Protein AF-Q0UG55-F1 (afdb_monomer_lite)

Secondary structure (DSSP, 8-state):
-HHHHHHHHHHHHHHHHHHHHHHHHHHHS--SS--HHHHHHHHHHHHHHHHHHHHHHHHHHH-THHHHHHHHHHHHHHHHHHHH---PPPP-PPPSSSHHHHHHHHHHHHHHHHHHHHHHHHHHHS--TTHHHHHHHHHHHHHHHHHHHHTS-HHHHHIIIIIHHHHHHHHHHHHHHHHHHHTTGGGSHHHHS--TTSS-----TTTTT----HHHHHHHHHHHHHHHHHHHHHHHHHHHHHHHHGGGS-SSHHHHHHHHHHHHHHHHHTHHHHHHHHHHHHHHHHHHHHHHHTTTTTS------------

Foldseek 3Di:
DVLVVVLVLLVLVLVLQLLVLVLLLLVLQDLFACFCLNVLSVVLNVLSVVLSVVLVVLCVVQPCVVVVVVVVVVVVVVVVVVVVDPDDDDDDDDPDPPVVLVVVVVVLVVVLVVVLVVVCVVLVVDDDPCSVVVNVVVNVVSVVVSVVLSPDDPSVNCCVPPSVVSVVVSVVSVVVSVVCVVVVVCVDPCRSQDHPPPPTTDDDPVPNPPPPDPVSVVSNVVSVVSSCVSSVVSVVVSVLSCLLCVLVPDPDPVSSVVSNVVSVVVCVVCVVVCVVVVVVVVVVVVVVVVVVVVPPVPDPDPPPDDPDDDD

Structure (mmCIF, N/CA/C/O backbone):
data_AF-Q0UG55-F1
#
_entry.id   AF-Q0UG55-F1
#
loop_
_atom_site.group_PDB
_atom_site.id
_atom_site.type_symbol
_atom_site.label_atom_id
_atom_site.label_alt_id
_atom_site.label_comp_id
_atom_site.label_asym_id
_atom_site.label_entity_id
_atom_site.label_seq_id
_atom_site.pdbx_PDB_ins_code
_atom_site.Cartn_x
_atom_site.Cartn_y
_atom_site.Cartn_z
_atom_site.occupancy
_atom_site.B_iso_or_equiv
_atom_site.auth_seq_id
_atom_site.auth_comp_id
_atom_site.auth_asym_id
_atom_site.auth_atom_id
_atom_site.pdbx_PDB_model_num
ATOM 1 N N . MET A 1 1 ? -19.820 -2.243 9.838 1.00 38.62 1 MET A N 1
ATOM 2 C CA . MET A 1 1 ? -18.342 -2.354 9.947 1.00 38.62 1 MET A CA 1
ATOM 3 C C . MET A 1 1 ? -17.713 -3.434 9.056 1.00 38.62 1 MET A C 1
ATOM 5 O O . MET A 1 1 ? -16.635 -3.172 8.541 1.00 38.62 1 MET A O 1
ATOM 9 N N . ALA A 1 2 ? -18.347 -4.587 8.786 1.00 39.91 2 ALA A N 1
ATOM 10 C CA . ALA A 1 2 ? -17.776 -5.613 7.891 1.00 39.91 2 ALA A CA 1
ATOM 11 C C . ALA A 1 2 ? -17.526 -5.133 6.437 1.00 39.91 2 ALA A C 1
ATOM 13 O O . ALA A 1 2 ? -16.539 -5.528 5.824 1.00 39.91 2 ALA A O 1
ATOM 14 N N . ALA A 1 3 ? -18.346 -4.209 5.917 1.00 43.91 3 ALA A N 1
ATOM 15 C CA . ALA A 1 3 ? -18.214 -3.672 4.555 1.00 43.91 3 ALA A CA 1
ATOM 16 C C . ALA A 1 3 ? -16.941 -2.829 4.309 1.00 43.91 3 ALA A C 1
ATOM 18 O O . ALA A 1 3 ? -16.461 -2.772 3.182 1.00 43.91 3 ALA A O 1
ATOM 19 N N . ASN A 1 4 ? -16.343 -2.228 5.346 1.00 45.88 4 ASN A N 1
ATOM 20 C CA . ASN A 1 4 ? -15.072 -1.502 5.194 1.00 45.88 4 ASN A CA 1
ATOM 21 C C . ASN A 1 4 ? -13.859 -2.440 5.182 1.00 45.88 4 ASN A C 1
ATOM 23 O O . ASN A 1 4 ? -12.784 -2.042 4.750 1.00 45.88 4 ASN A O 1
ATOM 27 N N . SER A 1 5 ? -14.028 -3.692 5.614 1.00 46.66 5 SER A N 1
ATOM 28 C CA . SER A 1 5 ? -12.927 -4.646 5.716 1.00 46.66 5 SER A CA 1
ATOM 29 C C . SER A 1 5 ? -12.482 -5.196 4.354 1.00 46.66 5 SER A C 1
ATOM 31 O O . SER A 1 5 ? -11.320 -5.540 4.201 1.00 46.66 5 SER A O 1
ATOM 33 N N . GLY A 1 6 ? -13.371 -5.265 3.358 1.00 48.56 6 GLY A N 1
ATOM 34 C CA . GLY A 1 6 ? -13.011 -5.724 2.009 1.00 48.56 6 GLY A CA 1
ATOM 35 C C . GLY A 1 6 ? -12.284 -4.673 1.161 1.00 48.56 6 GLY A C 1
ATOM 36 O O . GLY A 1 6 ? -11.504 -5.029 0.283 1.00 48.56 6 GLY A O 1
ATOM 37 N N . LYS A 1 7 ? -12.500 -3.379 1.437 1.00 52.22 7 LYS A N 1
ATOM 38 C CA . LYS A 1 7 ? -11.943 -2.273 0.637 1.00 52.22 7 LYS A CA 1
ATOM 39 C C . LYS A 1 7 ? -10.422 -2.156 0.754 1.00 52.22 7 LYS A C 1
ATOM 41 O O . LYS A 1 7 ? -9.758 -1.935 -0.253 1.00 52.22 7 LYS A O 1
ATOM 46 N N . SER A 1 8 ? -9.870 -2.334 1.957 1.00 48.28 8 SER A N 1
ATOM 47 C CA . SER A 1 8 ? -8.426 -2.172 2.191 1.00 48.28 8 SER A CA 1
ATOM 48 C C . SER A 1 8 ? -7.584 -3.239 1.483 1.00 48.28 8 SER A C 1
ATOM 50 O O . SER A 1 8 ? -6.602 -2.890 0.837 1.00 48.28 8 SER A O 1
ATOM 52 N N . CYS A 1 9 ? -8.003 -4.513 1.488 1.00 51.62 9 CYS A N 1
ATOM 53 C CA . CYS A 1 9 ? -7.251 -5.572 0.799 1.00 51.62 9 CYS A CA 1
ATOM 54 C C . CYS A 1 9 ? -7.205 -5.379 -0.724 1.00 51.62 9 CYS A C 1
ATOM 56 O O . CYS A 1 9 ? -6.171 -5.606 -1.348 1.00 51.62 9 CYS A O 1
ATOM 58 N N . VAL A 1 10 ? -8.309 -4.928 -1.326 1.00 54.03 10 VAL A N 1
ATOM 59 C CA . VAL A 1 10 ? -8.367 -4.650 -2.768 1.00 54.03 10 VAL A CA 1
ATOM 60 C C . VAL A 1 10 ? -7.416 -3.513 -3.131 1.00 54.03 10 VAL A C 1
ATOM 62 O O . VAL A 1 10 ? -6.654 -3.624 -4.091 1.00 54.03 10 VAL A O 1
ATOM 65 N N . GLN A 1 11 ? -7.425 -2.433 -2.350 1.00 54.22 11 GLN A N 1
ATOM 66 C CA . GLN A 1 11 ? -6.602 -1.265 -2.642 1.00 54.22 11 GLN A CA 1
ATOM 67 C C . GLN A 1 11 ? -5.103 -1.590 -2.553 1.00 54.22 11 GLN A C 1
ATOM 69 O O . GLN A 1 11 ? -4.352 -1.207 -3.449 1.00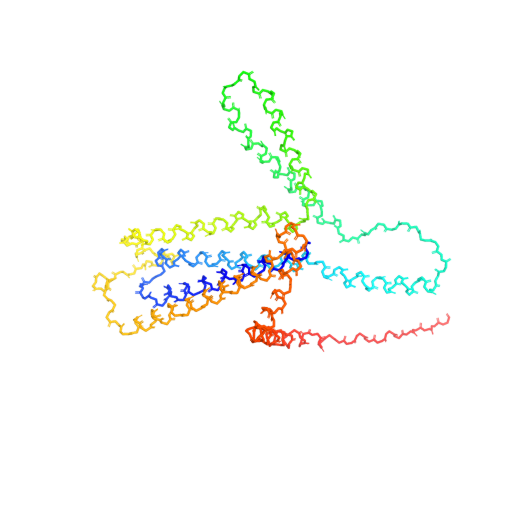 54.22 11 GLN A O 1
ATOM 74 N N . SER A 1 12 ? -4.696 -2.399 -1.569 1.00 53.97 12 SER A N 1
ATOM 75 C CA . SER A 1 12 ? -3.308 -2.861 -1.400 1.00 53.97 12 SER A CA 1
ATOM 76 C C . SER A 1 12 ? -2.845 -3.815 -2.521 1.00 53.97 12 SER A C 1
ATOM 78 O O . SER A 1 12 ? -1.712 -3.750 -2.988 1.00 53.97 12 SER A O 1
ATOM 80 N N . SER A 1 13 ? -3.737 -4.652 -3.065 1.00 55.62 13 SER A N 1
ATOM 81 C CA . SER A 1 13 ? -3.398 -5.539 -4.197 1.00 55.62 13 SER A CA 1
ATOM 82 C C . SER A 1 13 ? -3.182 -4.802 -5.534 1.00 55.62 13 SER A C 1
ATOM 84 O O . SER A 1 13 ? -2.409 -5.249 -6.389 1.00 55.62 13 SER A O 1
ATOM 86 N N . SER A 1 14 ? -3.820 -3.639 -5.710 1.00 56.94 14 SER A N 1
ATOM 87 C CA . SER A 1 14 ? -3.703 -2.837 -6.935 1.00 56.94 14 SER A CA 1
ATOM 88 C C . SER A 1 14 ? -2.342 -2.138 -7.071 1.00 56.94 14 SER A C 1
ATOM 90 O O . SER A 1 14 ? -1.832 -2.005 -8.184 1.00 56.94 14 SER A O 1
ATOM 92 N N . SER A 1 15 ? -1.712 -1.753 -5.955 1.00 57.84 15 SER A N 1
ATOM 93 C CA . SER A 1 15 ? -0.426 -1.040 -5.939 1.00 57.84 15 SER A CA 1
ATOM 94 C C . SER A 1 15 ? 0.772 -1.956 -6.214 1.00 57.84 15 SER A C 1
ATOM 96 O O . SER A 1 15 ? 1.740 -1.541 -6.852 1.00 57.84 15 SER A O 1
ATOM 98 N N . ALA A 1 16 ? 0.708 -3.224 -5.801 1.00 61.78 16 ALA A N 1
ATOM 99 C CA . ALA A 1 16 ? 1.755 -4.207 -6.096 1.00 61.78 16 ALA A CA 1
ATOM 100 C C . ALA A 1 16 ? 1.804 -4.590 -7.586 1.00 61.78 16 ALA A C 1
ATOM 102 O O . ALA A 1 16 ? 2.875 -4.801 -8.153 1.00 61.78 16 ALA A O 1
ATOM 103 N N . SER A 1 17 ? 0.644 -4.626 -8.247 1.00 62.50 17 SER A N 1
ATOM 104 C CA . SER A 1 17 ? 0.551 -5.003 -9.662 1.00 62.50 17 SER A CA 1
ATOM 105 C C . SER A 1 17 ? 1.089 -3.905 -10.593 1.00 62.50 17 SER A C 1
ATOM 107 O O . SER A 1 17 ? 1.788 -4.194 -11.563 1.00 62.50 17 SER A O 1
ATOM 109 N N . THR A 1 18 ? 0.821 -2.632 -10.283 1.00 64.00 18 THR A N 1
ATOM 110 C CA . THR A 1 18 ? 1.337 -1.485 -11.053 1.00 64.00 18 THR A CA 1
ATOM 111 C C . THR A 1 18 ? 2.843 -1.298 -10.886 1.00 64.00 18 THR A C 1
ATOM 113 O O . THR A 1 18 ? 3.540 -0.984 -11.851 1.00 64.00 18 THR A O 1
ATOM 116 N N . SER A 1 19 ? 3.366 -1.545 -9.686 1.00 66.81 19 SER A N 1
ATOM 117 C CA . SER A 1 19 ? 4.797 -1.425 -9.398 1.00 66.81 19 SER A CA 1
ATOM 118 C C . SER A 1 19 ? 5.630 -2.549 -10.030 1.00 66.81 19 SER A C 1
ATOM 120 O O . SER A 1 19 ? 6.723 -2.276 -10.526 1.00 66.81 19 SER A O 1
ATOM 122 N N . ALA A 1 20 ? 5.093 -3.770 -10.141 1.00 68.25 20 ALA A N 1
ATOM 123 C CA . ALA A 1 20 ? 5.727 -4.852 -10.900 1.00 68.25 20 ALA A CA 1
ATOM 124 C C . ALA A 1 20 ? 5.829 -4.538 -12.408 1.00 68.25 20 ALA A C 1
ATOM 126 O O . ALA A 1 20 ? 6.876 -4.761 -13.014 1.00 68.25 20 ALA A O 1
ATOM 127 N N . GLY A 1 21 ? 4.778 -3.971 -13.015 1.00 66.88 21 GLY A N 1
ATOM 128 C CA . GLY A 1 21 ? 4.802 -3.549 -14.423 1.00 66.88 21 GLY A CA 1
ATOM 129 C C . GLY A 1 21 ? 5.839 -2.454 -14.694 1.00 66.88 21 GLY A C 1
ATOM 130 O O . GLY A 1 21 ? 6.636 -2.563 -15.628 1.00 66.88 21 GLY A O 1
ATOM 131 N N . ALA A 1 22 ? 5.900 -1.447 -13.816 1.00 65.75 22 ALA A N 1
ATOM 132 C CA . ALA A 1 22 ? 6.913 -0.394 -13.871 1.00 65.75 22 ALA A CA 1
ATOM 133 C C . ALA A 1 22 ? 8.342 -0.945 -13.710 1.00 65.75 22 ALA A C 1
ATOM 135 O O . ALA A 1 22 ? 9.252 -0.501 -14.410 1.00 65.75 22 ALA A O 1
ATOM 136 N N . PHE A 1 23 ? 8.536 -1.942 -12.841 1.00 68.50 23 PHE A N 1
ATOM 137 C CA . PHE A 1 23 ? 9.822 -2.614 -12.669 1.00 68.50 23 PHE A CA 1
ATOM 138 C C . PHE A 1 23 ? 10.249 -3.374 -13.931 1.00 68.50 23 PHE A C 1
ATOM 140 O O . PHE A 1 23 ? 11.371 -3.199 -14.395 1.00 68.50 23 PHE A O 1
ATOM 147 N N . VAL A 1 24 ? 9.353 -4.166 -14.530 1.00 68.25 24 VAL A N 1
ATOM 148 C CA . VAL A 1 24 ? 9.636 -4.932 -15.758 1.00 68.25 24 VAL A CA 1
ATOM 149 C C . VAL A 1 24 ? 9.966 -4.007 -16.930 1.00 68.25 24 VAL A C 1
ATOM 151 O O . VAL A 1 24 ? 10.906 -4.283 -17.675 1.00 68.25 24 VAL A O 1
ATOM 154 N N . LEU A 1 25 ? 9.243 -2.892 -17.074 1.00 66.81 25 LEU A N 1
ATOM 155 C CA . LEU A 1 25 ? 9.575 -1.840 -18.040 1.00 66.81 25 LEU A CA 1
ATOM 156 C C . LEU A 1 25 ? 10.970 -1.273 -17.776 1.00 66.81 25 LEU A C 1
ATOM 158 O O . LEU A 1 25 ? 11.791 -1.226 -18.684 1.00 66.81 25 LEU A O 1
ATOM 162 N N . SER A 1 26 ? 11.243 -0.893 -16.527 1.00 65.25 26 SER A N 1
ATOM 163 C CA . SER A 1 26 ? 12.512 -0.287 -16.126 1.00 65.25 26 SER A CA 1
ATOM 164 C C . SER A 1 26 ? 13.708 -1.232 -16.262 1.00 65.25 26 SER A C 1
ATOM 166 O O . SER A 1 26 ? 14.815 -0.750 -16.479 1.00 65.25 26 SER A O 1
ATOM 168 N N . TYR A 1 27 ? 13.504 -2.541 -16.104 1.00 68.19 27 TYR A N 1
ATOM 169 C CA . TYR A 1 27 ? 14.548 -3.558 -16.228 1.00 68.19 27 TYR A CA 1
ATOM 170 C C . TYR A 1 27 ? 14.872 -3.869 -17.694 1.00 68.19 27 TYR A C 1
ATOM 172 O O . TYR A 1 27 ? 16.030 -4.085 -18.035 1.00 68.19 27 TYR A O 1
ATOM 180 N N . ASN A 1 28 ? 13.858 -3.873 -18.569 1.00 64.81 28 ASN A N 1
ATOM 181 C CA . ASN A 1 28 ? 14.024 -4.229 -19.981 1.00 64.81 28 ASN A CA 1
ATOM 182 C C . ASN A 1 28 ? 14.290 -3.031 -20.905 1.00 64.81 28 ASN A C 1
ATOM 184 O O . ASN A 1 28 ? 14.683 -3.240 -22.050 1.00 64.81 28 ASN A O 1
ATOM 188 N N . THR A 1 29 ? 14.103 -1.783 -20.457 1.00 60.03 29 THR A N 1
ATOM 189 C CA . THR A 1 29 ? 14.636 -0.618 -21.179 1.00 60.03 29 THR A CA 1
ATOM 190 C C . THR A 1 29 ? 16.139 -0.519 -20.915 1.00 60.03 29 THR A C 1
ATOM 192 O O . THR A 1 29 ? 16.521 -0.247 -19.775 1.00 60.03 29 THR A O 1
ATOM 195 N N . PRO A 1 30 ? 16.998 -0.745 -21.924 1.00 47.97 30 PRO A N 1
ATOM 196 C CA . PRO A 1 30 ? 18.434 -0.855 -21.736 1.00 47.97 30 PRO A CA 1
ATOM 197 C C . PRO A 1 30 ? 19.033 0.526 -21.473 1.00 47.97 30 PRO A C 1
ATOM 199 O O . PRO A 1 30 ? 19.458 1.230 -22.381 1.00 47.97 30 PRO A O 1
ATOM 202 N N . THR A 1 31 ? 19.097 0.915 -20.208 1.00 49.03 31 THR A N 1
ATOM 203 C CA . THR A 1 31 ? 20.188 1.761 -19.734 1.00 49.03 31 THR A CA 1
ATOM 204 C C . THR A 1 31 ? 21.122 0.828 -18.993 1.00 49.03 31 THR A C 1
ATOM 206 O O . THR A 1 31 ? 20.748 0.275 -17.964 1.00 49.03 31 THR A O 1
ATOM 209 N N . VAL A 1 32 ? 22.290 0.578 -19.573 1.00 45.38 32 VAL A N 1
ATOM 210 C CA . VAL A 1 32 ? 23.389 -0.197 -18.988 1.00 45.38 32 VAL A CA 1
ATOM 211 C C . VAL A 1 32 ? 23.593 0.192 -17.514 1.00 45.38 32 VAL A C 1
ATOM 213 O O . VAL A 1 32 ? 24.107 1.262 -17.213 1.00 45.38 32 VAL A O 1
ATOM 216 N N . GLY A 1 33 ? 23.153 -0.674 -16.593 1.00 53.22 33 GLY A N 1
ATOM 217 C CA . GLY A 1 33 ? 23.342 -0.530 -15.145 1.00 53.22 33 GLY A CA 1
ATOM 218 C C . GLY A 1 33 ? 22.082 -0.209 -14.324 1.00 53.22 33 GLY A C 1
ATOM 219 O O . GLY A 1 33 ? 21.127 0.415 -14.784 1.00 53.22 33 GLY A O 1
ATOM 220 N N . LEU A 1 34 ? 22.107 -0.616 -13.047 1.00 60.41 34 LEU A N 1
ATOM 221 C CA . LEU A 1 34 ? 21.178 -0.173 -11.997 1.00 60.41 34 LEU A CA 1
ATOM 222 C C . LEU A 1 34 ? 21.428 1.317 -11.663 1.00 60.41 34 LEU A C 1
ATOM 224 O O . LEU A 1 34 ? 21.917 1.645 -10.583 1.00 60.41 34 LEU A O 1
ATOM 228 N N . GLY A 1 35 ? 21.161 2.219 -12.613 1.00 76.00 35 GLY A N 1
ATOM 229 C CA . GLY A 1 35 ? 21.252 3.670 -12.399 1.00 76.00 35 GLY A CA 1
ATOM 230 C C . GLY A 1 35 ? 20.193 4.166 -11.407 1.00 76.00 35 GLY A C 1
ATOM 231 O O . GLY A 1 35 ? 19.246 3.440 -11.092 1.00 76.00 35 GLY A O 1
ATOM 232 N N . CYS A 1 36 ? 20.282 5.414 -10.926 1.00 84.44 36 CYS A N 1
ATOM 233 C CA . CYS A 1 36 ? 19.388 5.864 -9.837 1.00 84.44 36 CYS A CA 1
ATOM 234 C C . CYS A 1 36 ? 17.896 5.806 -10.180 1.00 84.44 36 CYS A C 1
ATOM 236 O O . CYS A 1 36 ? 17.077 5.672 -9.275 1.00 84.44 36 CYS A O 1
ATOM 238 N N . ARG A 1 37 ? 17.532 5.869 -11.467 1.00 84.56 37 ARG A N 1
ATOM 239 C CA . ARG A 1 37 ? 16.144 5.684 -11.903 1.00 84.56 37 ARG A CA 1
ATOM 240 C C . ARG A 1 37 ? 15.654 4.269 -11.588 1.00 84.56 37 ARG A C 1
ATOM 242 O O . ARG A 1 37 ? 14.689 4.101 -10.850 1.00 84.56 37 ARG A O 1
ATOM 249 N N . THR A 1 38 ? 16.340 3.257 -12.115 1.00 81.69 38 THR A N 1
ATOM 250 C CA . THR A 1 38 ? 15.963 1.846 -11.930 1.00 81.69 38 THR A CA 1
ATOM 251 C C . THR A 1 38 ? 16.107 1.410 -10.466 1.00 81.69 38 THR A C 1
ATOM 253 O O . THR A 1 38 ? 15.207 0.764 -9.930 1.00 81.69 38 THR A O 1
ATOM 256 N N . GLY A 1 39 ? 17.171 1.848 -9.780 1.00 86.44 39 GLY A N 1
ATOM 257 C CA . GLY A 1 39 ? 17.375 1.614 -8.349 1.00 86.44 39 GLY A CA 1
ATOM 258 C C . GLY A 1 39 ? 16.277 2.247 -7.491 1.00 86.44 39 GLY A C 1
ATOM 259 O O . GLY A 1 39 ? 15.735 1.598 -6.599 1.00 86.44 39 GLY A O 1
ATOM 260 N N . GLY A 1 40 ? 15.866 3.476 -7.813 1.00 88.69 40 GLY A N 1
ATOM 261 C CA . GLY A 1 40 ? 14.769 4.162 -7.133 1.00 88.69 40 GLY A CA 1
ATOM 262 C C . GLY A 1 40 ? 13.438 3.411 -7.236 1.00 88.69 40 GLY A C 1
ATOM 263 O O . GLY A 1 40 ? 12.747 3.252 -6.225 1.00 88.69 40 GLY A O 1
ATOM 264 N N . TYR A 1 41 ? 13.106 2.898 -8.427 1.00 86.31 41 TYR A N 1
ATOM 265 C CA . TYR A 1 41 ? 11.918 2.062 -8.636 1.00 86.31 41 TYR A CA 1
ATOM 266 C C . TYR A 1 41 ? 12.016 0.703 -7.938 1.00 86.31 41 TYR A C 1
ATOM 268 O O . TYR A 1 41 ? 11.014 0.224 -7.410 1.00 86.31 41 TYR A O 1
ATOM 276 N N . LEU A 1 42 ? 13.205 0.094 -7.888 1.00 86.38 42 LEU A N 1
ATOM 277 C CA . LEU A 1 42 ? 13.423 -1.160 -7.165 1.00 86.38 42 LEU A CA 1
ATOM 278 C C . LEU A 1 42 ? 13.183 -0.980 -5.661 1.00 86.38 42 LEU A C 1
ATOM 280 O O . LEU A 1 42 ? 12.474 -1.783 -5.063 1.00 86.38 42 LEU A O 1
ATOM 284 N N . ILE A 1 43 ? 13.703 0.091 -5.054 1.00 89.69 43 ILE A N 1
ATOM 285 C CA . ILE A 1 43 ? 13.462 0.397 -3.633 1.00 89.69 43 ILE A CA 1
ATOM 286 C C . ILE A 1 43 ? 11.974 0.604 -3.376 1.00 89.69 43 ILE A C 1
ATOM 288 O O . ILE A 1 43 ? 11.427 0.002 -2.455 1.00 89.69 43 ILE A O 1
ATOM 292 N N . PHE A 1 44 ? 11.316 1.416 -4.209 1.00 88.81 44 PHE A N 1
ATOM 293 C CA . PHE A 1 44 ? 9.873 1.636 -4.129 1.00 88.81 44 PHE A CA 1
ATOM 294 C C . PHE A 1 44 ? 9.099 0.311 -4.162 1.00 88.81 44 PHE A C 1
ATOM 296 O O . PHE A 1 44 ? 8.232 0.072 -3.323 1.00 88.81 44 PHE A O 1
ATOM 303 N N . PHE A 1 45 ? 9.443 -0.572 -5.103 1.00 85.00 45 PHE A N 1
ATOM 304 C CA . PHE A 1 45 ? 8.806 -1.876 -5.250 1.00 85.00 45 PHE A CA 1
ATOM 305 C C . PHE A 1 45 ? 9.037 -2.776 -4.031 1.00 85.00 45 PHE A C 1
ATOM 307 O O . PHE A 1 45 ? 8.084 -3.351 -3.510 1.00 85.00 45 PHE A O 1
ATOM 314 N N . VAL A 1 46 ? 10.275 -2.876 -3.539 1.00 88.25 46 VAL A N 1
ATOM 315 C CA . VAL A 1 46 ? 10.605 -3.693 -2.361 1.00 88.25 46 VAL A CA 1
ATOM 316 C C . VAL A 1 46 ? 9.866 -3.185 -1.123 1.00 88.25 46 VAL A C 1
ATOM 318 O O . VAL A 1 46 ? 9.270 -3.983 -0.402 1.00 88.25 46 VAL A O 1
ATOM 321 N N . VAL A 1 47 ? 9.846 -1.869 -0.895 1.00 88.75 47 VAL A N 1
ATOM 322 C CA . VAL A 1 47 ? 9.108 -1.263 0.223 1.00 88.75 47 VAL A CA 1
ATOM 323 C C . VAL A 1 47 ? 7.611 -1.543 0.091 1.00 88.75 47 VAL A C 1
ATOM 325 O O . VAL A 1 47 ? 6.996 -1.997 1.054 1.00 88.75 47 VAL A O 1
ATOM 328 N N . ALA A 1 48 ? 7.028 -1.350 -1.096 1.00 87.69 48 ALA A N 1
ATOM 329 C CA . ALA A 1 48 ? 5.620 -1.648 -1.352 1.00 87.69 48 ALA A CA 1
ATOM 330 C C . ALA A 1 48 ? 5.283 -3.129 -1.102 1.00 87.69 48 ALA A C 1
ATOM 332 O O . ALA A 1 48 ? 4.275 -3.434 -0.465 1.00 87.69 48 ALA A O 1
ATOM 333 N N . LEU A 1 49 ? 6.139 -4.048 -1.554 1.00 85.19 49 LEU A N 1
ATOM 334 C CA . LEU A 1 49 ? 5.960 -5.486 -1.368 1.00 85.19 49 LEU A CA 1
ATOM 335 C C . LEU A 1 49 ? 6.033 -5.877 0.112 1.00 85.19 49 LEU A C 1
ATOM 337 O O . LEU A 1 49 ? 5.183 -6.625 0.593 1.00 85.19 49 LEU A O 1
ATOM 341 N N . VAL A 1 50 ? 7.018 -5.359 0.849 1.00 88.12 50 VAL A N 1
ATOM 342 C CA . VAL A 1 50 ? 7.153 -5.610 2.291 1.00 88.12 50 VAL A CA 1
ATOM 343 C C . VAL A 1 50 ? 5.947 -5.060 3.051 1.00 88.12 50 VAL A C 1
ATOM 345 O O . VAL A 1 50 ? 5.428 -5.751 3.925 1.00 88.12 50 VAL A O 1
ATOM 348 N N . LEU A 1 51 ? 5.463 -3.863 2.701 1.00 88.81 51 LEU A N 1
ATOM 349 C CA . LEU A 1 51 ? 4.251 -3.290 3.292 1.00 88.81 51 LEU A CA 1
ATOM 350 C C . LEU A 1 51 ? 3.024 -4.162 3.026 1.00 88.81 51 LEU A C 1
ATOM 352 O O . LEU A 1 51 ? 2.292 -4.457 3.967 1.00 88.81 51 LEU A O 1
ATOM 356 N N . LEU A 1 52 ? 2.843 -4.637 1.790 1.00 85.81 52 LEU A N 1
ATOM 357 C CA . LEU A 1 52 ? 1.747 -5.537 1.432 1.00 85.81 52 LEU A CA 1
ATOM 358 C C . LEU A 1 52 ? 1.811 -6.849 2.228 1.00 85.81 52 LEU A C 1
ATOM 360 O O . LEU A 1 52 ? 0.808 -7.285 2.792 1.00 85.81 52 LEU A O 1
ATOM 364 N N . LEU A 1 53 ? 2.982 -7.487 2.297 1.00 85.94 53 LEU A N 1
ATOM 365 C CA . LEU A 1 53 ? 3.158 -8.738 3.039 1.00 85.94 53 LEU A CA 1
ATOM 366 C C . LEU A 1 53 ? 2.931 -8.542 4.541 1.00 85.94 53 LEU A C 1
ATOM 368 O O . LEU A 1 53 ? 2.262 -9.361 5.173 1.00 85.94 53 LEU A O 1
ATOM 372 N N . ALA A 1 54 ? 3.449 -7.452 5.107 1.00 87.88 54 ALA A N 1
ATOM 373 C CA . ALA A 1 54 ? 3.229 -7.096 6.502 1.00 87.88 54 ALA A CA 1
ATOM 374 C C . ALA A 1 54 ? 1.747 -6.818 6.778 1.00 87.88 54 ALA A C 1
ATOM 376 O O . ALA A 1 54 ? 1.224 -7.267 7.798 1.00 87.88 54 ALA A O 1
ATOM 377 N N . GLU A 1 55 ? 1.051 -6.135 5.866 1.00 89.12 55 GLU A N 1
ATOM 378 C CA . GLU A 1 55 ? -0.387 -5.918 5.962 1.00 89.12 55 GLU A CA 1
ATOM 379 C C . GLU A 1 55 ? -1.116 -7.267 5.965 1.00 89.12 55 GLU A C 1
ATOM 381 O O . GLU A 1 55 ? -1.807 -7.575 6.936 1.00 89.12 55 GLU A O 1
ATOM 386 N N . ILE A 1 56 ? -0.897 -8.125 4.964 1.00 84.25 56 ILE A N 1
ATOM 387 C CA . ILE A 1 56 ? -1.510 -9.461 4.894 1.00 84.25 56 ILE A CA 1
ATOM 388 C C . ILE A 1 56 ? -1.231 -10.263 6.173 1.00 84.25 56 ILE A C 1
ATOM 390 O O . ILE A 1 56 ? -2.151 -10.869 6.719 1.00 84.25 56 ILE A O 1
ATOM 394 N N . ALA A 1 57 ? -0.004 -10.234 6.699 1.00 84.38 57 ALA A N 1
ATOM 395 C CA . ALA A 1 57 ? 0.364 -10.932 7.928 1.00 84.38 57 ALA A CA 1
ATOM 396 C C . ALA 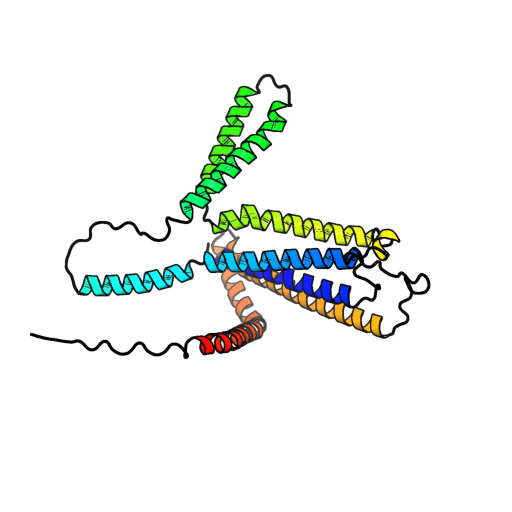A 1 57 ? -0.378 -10.390 9.162 1.00 84.38 57 ALA A C 1
ATOM 398 O O . ALA A 1 57 ? -0.899 -11.167 9.967 1.00 84.38 57 ALA A O 1
ATOM 399 N N . VAL A 1 58 ? -0.484 -9.064 9.306 1.00 86.94 58 VAL A N 1
ATOM 400 C CA . VAL A 1 58 ? -1.246 -8.423 10.391 1.00 86.94 58 VAL A CA 1
ATOM 401 C C . VAL A 1 58 ? -2.724 -8.763 10.271 1.00 86.94 58 VAL A C 1
ATOM 403 O O . VAL A 1 58 ? -3.372 -9.085 11.268 1.00 86.94 58 VAL A O 1
ATOM 406 N N . TRP A 1 59 ? -3.269 -8.732 9.062 1.00 84.62 59 TRP A N 1
ATOM 407 C CA . TRP A 1 59 ? -4.651 -9.097 8.789 1.00 84.62 59 TRP A CA 1
ATOM 408 C C . TRP A 1 59 ? -4.932 -10.559 9.097 1.00 84.62 59 TRP A C 1
ATOM 410 O O . TRP A 1 59 ? -5.915 -10.856 9.771 1.00 84.62 59 TRP A O 1
ATOM 420 N N . TRP A 1 60 ? -4.043 -11.453 8.682 1.00 82.06 60 TRP A N 1
ATOM 421 C CA . TRP A 1 60 ? -4.110 -12.873 8.989 1.00 82.06 60 TRP A CA 1
ATOM 422 C C . TRP A 1 60 ? -4.082 -13.108 10.503 1.00 82.06 60 TRP A C 1
ATOM 424 O O . TRP A 1 60 ? -4.983 -13.745 11.052 1.00 82.06 60 TRP A O 1
ATOM 434 N N . GLY A 1 61 ? -3.107 -12.515 11.199 1.00 81.31 61 GLY A N 1
ATOM 435 C CA . GLY A 1 61 ? -2.920 -12.667 12.643 1.00 81.31 61 GLY A CA 1
ATOM 436 C C . GLY A 1 61 ? -4.017 -12.024 13.496 1.00 81.31 61 GLY A C 1
ATOM 437 O O . GLY A 1 61 ? -4.342 -12.530 14.569 1.00 81.31 61 GLY A O 1
ATOM 438 N N . THR A 1 62 ? -4.622 -10.929 13.028 1.00 81.25 62 THR A N 1
ATOM 439 C CA . THR A 1 62 ? -5.705 -10.228 13.741 1.00 81.25 62 THR A CA 1
ATOM 440 C C . THR A 1 62 ? -7.105 -10.637 13.286 1.00 81.25 62 THR A C 1
ATOM 442 O O . THR A 1 62 ? -8.087 -10.175 13.877 1.00 81.25 62 THR A O 1
ATOM 445 N N . SER A 1 63 ? -7.225 -11.493 12.264 1.00 80.25 63 SER A N 1
ATOM 446 C CA . SER A 1 63 ? -8.518 -11.896 11.717 1.00 80.25 63 SER A CA 1
ATOM 447 C C . SER A 1 63 ? -9.390 -12.557 12.799 1.00 80.25 63 SER A C 1
ATOM 449 O O . SER A 1 63 ? -8.976 -13.506 13.470 1.00 80.25 63 SER A O 1
ATOM 451 N N . PRO A 1 64 ? -10.628 -12.073 13.005 1.00 65.12 64 PRO A N 1
ATOM 452 C CA . PRO A 1 64 ? -11.525 -12.647 14.000 1.00 65.12 64 PRO A CA 1
ATOM 453 C C . PRO A 1 64 ? -12.054 -14.029 13.592 1.00 65.12 64 PRO A C 1
ATOM 455 O O . PRO A 1 64 ? -12.612 -14.713 14.444 1.00 65.12 64 PRO A O 1
ATOM 458 N N . LEU A 1 65 ? -11.862 -14.467 12.336 1.00 56.41 65 LEU A N 1
ATOM 459 C CA . LEU A 1 65 ? -12.312 -15.786 11.869 1.00 56.41 65 LEU A CA 1
ATOM 460 C C . LEU A 1 65 ? -11.705 -16.924 12.696 1.00 56.41 65 LEU A C 1
ATOM 462 O O . LEU A 1 65 ? -12.431 -17.832 13.087 1.00 56.41 65 LEU A O 1
ATOM 466 N N . ARG A 1 66 ? -10.436 -16.808 13.108 1.00 55.69 66 ARG A N 1
ATOM 467 C CA . ARG A 1 66 ? -9.803 -17.805 13.986 1.00 55.69 66 ARG A CA 1
ATOM 468 C C . ARG A 1 66 ? -10.472 -17.902 15.360 1.00 55.69 66 ARG A C 1
ATOM 470 O O . ARG A 1 66 ? -10.450 -18.948 15.999 1.00 55.69 66 ARG A O 1
ATOM 477 N N . LYS A 1 67 ? -11.085 -16.808 15.824 1.00 57.28 67 LYS A N 1
ATOM 478 C CA . LYS A 1 67 ? -11.841 -16.788 17.081 1.00 57.28 67 LYS A CA 1
ATOM 479 C C . LYS A 1 67 ? -13.244 -17.345 16.914 1.00 57.28 67 LYS A C 1
ATOM 481 O O . LYS A 1 67 ? -13.772 -17.847 17.894 1.00 57.28 67 LYS A O 1
ATOM 486 N N . HIS A 1 68 ? -13.846 -17.257 15.730 1.00 57.38 68 HIS A N 1
ATOM 487 C CA . HIS A 1 68 ? -15.197 -17.768 15.514 1.00 57.38 68 HIS A CA 1
ATOM 488 C C . HIS A 1 68 ? -15.224 -19.301 15.462 1.00 57.38 68 HIS A C 1
ATOM 490 O O . HIS A 1 68 ? -16.156 -19.891 16.001 1.00 57.38 68 HIS A O 1
ATOM 496 N N . GLU A 1 69 ? -14.188 -19.939 14.909 1.00 64.06 69 GLU A N 1
ATOM 497 C CA . GLU A 1 69 ? -14.024 -21.401 14.950 1.00 64.06 69 GLU A CA 1
ATOM 498 C C . GLU A 1 69 ? -13.729 -21.890 16.369 1.00 64.06 69 GLU A C 1
ATOM 500 O O . GLU A 1 69 ? -14.449 -22.736 16.884 1.00 64.06 69 GLU A O 1
ATOM 505 N N . GLN A 1 70 ? -12.778 -21.264 17.073 1.00 68.00 70 GLN A N 1
ATOM 506 C CA . GLN A 1 70 ? -12.505 -21.599 18.477 1.00 68.00 70 GLN A CA 1
ATOM 507 C C . GLN A 1 70 ? -13.695 -21.312 19.398 1.00 68.00 70 GLN A C 1
ATOM 509 O O . GLN A 1 70 ? -13.893 -22.001 20.399 1.00 68.00 70 GLN A O 1
ATOM 514 N N . PHE A 1 71 ? -14.478 -20.273 19.100 1.00 74.38 71 PHE A N 1
ATOM 515 C CA . PHE A 1 71 ? -15.709 -19.990 19.822 1.00 74.38 71 PHE A CA 1
ATOM 516 C C . PHE A 1 71 ? -16.752 -21.054 19.524 1.00 74.38 71 PHE A C 1
ATOM 518 O O . PHE A 1 71 ? -17.349 -21.526 20.478 1.00 74.38 71 PHE A O 1
ATOM 525 N N . HIS A 1 72 ? -16.927 -21.477 18.267 1.00 72.12 72 HIS A N 1
ATOM 526 C CA . HIS A 1 72 ? -17.849 -22.555 17.915 1.00 72.12 72 HIS A CA 1
ATOM 527 C C . HIS A 1 72 ? -17.454 -23.889 18.541 1.00 72.12 72 HIS A C 1
ATOM 529 O O . HIS A 1 72 ? -18.304 -24.492 19.183 1.00 72.12 72 HIS A O 1
ATOM 535 N N . GLU A 1 73 ? -16.187 -24.296 18.468 1.00 81.56 73 GLU A N 1
ATOM 536 C CA . GLU A 1 73 ? -15.700 -25.513 19.128 1.00 81.56 73 GLU A CA 1
ATOM 537 C C . GLU A 1 73 ? -15.904 -25.453 20.644 1.00 81.56 73 GLU A C 1
ATOM 539 O O . GLU A 1 73 ? -16.354 -26.417 21.263 1.00 81.56 73 GLU A O 1
ATOM 544 N N . ARG A 1 74 ? -15.629 -24.304 21.275 1.00 77.56 74 ARG A N 1
ATOM 545 C CA . ARG A 1 74 ? -15.874 -24.141 22.714 1.00 77.56 74 ARG A CA 1
ATOM 546 C C . ARG A 1 74 ? -17.352 -24.072 23.047 1.00 77.56 74 ARG A C 1
ATOM 548 O O . ARG A 1 74 ? -17.717 -24.566 24.105 1.00 77.56 74 ARG A O 1
ATOM 555 N N . LEU A 1 75 ? -18.192 -23.480 22.201 1.00 81.69 75 LEU A N 1
ATOM 556 C CA . LEU A 1 75 ? -19.644 -23.483 22.379 1.00 81.69 75 LEU A CA 1
ATOM 557 C C . LEU A 1 75 ? -20.172 -24.898 22.258 1.00 81.69 75 LEU A C 1
ATOM 559 O O . LEU A 1 75 ? -20.999 -25.294 23.059 1.00 81.69 75 LEU A O 1
ATOM 563 N N . GLU A 1 76 ? -19.654 -25.680 21.322 1.00 85.00 76 GLU A N 1
ATOM 564 C CA . GLU A 1 76 ? -20.007 -27.079 21.162 1.00 85.00 76 GLU A CA 1
ATOM 565 C C . GLU A 1 76 ? -19.571 -27.896 22.386 1.00 85.00 76 GLU A C 1
ATOM 567 O O . GLU A 1 76 ? -20.368 -28.651 22.940 1.00 85.00 76 GLU A O 1
ATOM 572 N N . GLN A 1 77 ? -18.361 -27.666 22.908 1.00 84.88 77 GLN A N 1
ATOM 573 C CA . GLN A 1 77 ? -17.913 -28.250 24.177 1.00 84.88 77 GLN A CA 1
ATOM 574 C C . GLN A 1 77 ? -18.750 -27.777 25.375 1.00 84.88 77 GLN A C 1
ATOM 576 O O . GLN A 1 77 ? -19.060 -28.582 26.251 1.00 84.88 77 GLN A O 1
ATOM 581 N N . TYR A 1 78 ? -19.135 -26.499 25.435 1.00 78.12 78 TYR A N 1
ATOM 582 C CA . TYR A 1 78 ? -19.993 -25.957 26.489 1.00 78.12 78 TYR A CA 1
ATOM 583 C C . TYR A 1 78 ? -21.389 -26.559 26.419 1.00 78.12 78 TYR A C 1
ATOM 585 O O . TYR A 1 78 ? -21.887 -26.992 27.448 1.00 78.12 78 TYR A O 1
ATOM 593 N N . THR A 1 79 ? -21.988 -26.655 25.235 1.00 84.88 79 THR A N 1
ATOM 594 C CA . THR A 1 79 ? -23.289 -27.290 25.008 1.00 84.88 79 THR A CA 1
ATOM 595 C C . THR A 1 79 ? -23.232 -28.774 25.370 1.00 84.88 79 THR A C 1
ATOM 597 O O . THR A 1 79 ? -24.107 -29.243 26.092 1.00 84.88 79 THR A O 1
ATOM 600 N N . ARG A 1 80 ? -22.166 -29.503 24.998 1.00 81.75 80 ARG A N 1
ATOM 601 C CA . ARG A 1 80 ? -21.944 -30.900 25.429 1.00 81.75 80 ARG A CA 1
ATOM 602 C C . ARG A 1 80 ? -21.786 -31.023 26.951 1.00 81.75 80 ARG A C 1
ATOM 604 O O . ARG A 1 80 ? -22.306 -31.964 27.547 1.00 81.75 80 ARG A O 1
ATOM 611 N N . ARG A 1 81 ? -21.111 -30.070 27.606 1.00 79.38 81 ARG A N 1
ATOM 612 C CA . ARG A 1 81 ? -20.963 -30.021 29.077 1.00 79.38 81 ARG A CA 1
ATOM 613 C C . ARG A 1 81 ? -22.255 -29.621 29.797 1.00 79.38 81 ARG A C 1
ATOM 615 O O . ARG A 1 81 ? -22.549 -30.164 30.854 1.00 79.38 81 ARG A O 1
ATOM 622 N N . LEU A 1 82 ? -23.046 -28.717 29.223 1.00 71.06 82 LEU A N 1
ATOM 623 C CA . LEU A 1 82 ? -24.362 -28.315 29.732 1.00 71.06 82 LEU A CA 1
ATOM 624 C C . LEU A 1 82 ? -25.386 -29.441 29.592 1.00 71.06 82 LEU A C 1
ATOM 626 O O . LEU A 1 82 ? -26.178 -29.647 30.504 1.00 71.06 82 LEU A O 1
ATOM 630 N N . ALA A 1 83 ? -25.317 -30.211 28.505 1.00 73.75 83 ALA A N 1
ATOM 631 C CA . ALA A 1 83 ? -26.111 -31.424 28.340 1.00 73.75 83 ALA A CA 1
ATOM 632 C C . ALA A 1 83 ? -25.746 -32.515 29.366 1.00 73.75 83 ALA A C 1
ATOM 634 O O . ALA A 1 83 ? -26.565 -33.383 29.643 1.00 73.75 83 ALA A O 1
ATOM 635 N N . SER A 1 84 ? -24.542 -32.468 29.953 1.00 72.75 84 SER A N 1
ATOM 636 C CA . SER A 1 84 ? -24.046 -33.489 30.888 1.00 72.75 84 SER A CA 1
ATOM 637 C C . SER A 1 84 ? -23.994 -33.064 32.362 1.00 72.75 84 SER A C 1
ATOM 639 O O . SER A 1 84 ? -23.840 -33.933 33.219 1.00 72.75 84 SER A O 1
ATOM 641 N N . ARG A 1 85 ? -24.145 -31.779 32.725 1.00 56.88 85 ARG A N 1
ATOM 642 C CA . ARG A 1 85 ? -24.066 -31.346 34.136 1.00 56.88 85 ARG A CA 1
ATOM 643 C C . ARG A 1 85 ? -24.939 -30.133 34.465 1.00 56.88 85 ARG A C 1
ATOM 645 O O . ARG A 1 85 ? -24.650 -29.003 34.085 1.00 56.88 85 ARG A O 1
ATOM 652 N N . HIS A 1 86 ? -25.942 -30.370 35.308 1.00 56.81 86 HIS A N 1
ATOM 653 C CA . HIS A 1 86 ? -26.824 -29.376 35.925 1.00 56.81 86 HIS A CA 1
ATOM 654 C C . HIS A 1 86 ? -26.135 -28.637 37.100 1.00 56.81 86 HIS A C 1
ATOM 656 O O . HIS A 1 86 ? -26.621 -28.647 38.233 1.00 56.81 86 HIS A O 1
ATOM 662 N N . HIS A 1 87 ? -24.956 -28.037 36.876 1.00 55.16 87 HIS A N 1
ATOM 663 C CA . HIS A 1 87 ? -24.241 -27.304 37.930 1.00 55.16 87 HIS A CA 1
ATOM 664 C C . HIS A 1 87 ? -23.742 -25.915 37.518 1.00 55.16 87 HIS A C 1
ATOM 666 O O . HIS A 1 87 ? -23.149 -25.701 36.465 1.00 55.16 87 HIS A O 1
ATOM 672 N N . ARG A 1 88 ? -24.034 -24.973 38.419 1.00 49.47 88 ARG A N 1
ATOM 673 C CA . ARG A 1 88 ? -23.959 -23.512 38.317 1.00 49.47 88 ARG A CA 1
ATOM 674 C C . ARG A 1 88 ? -22.512 -23.029 38.078 1.00 49.47 88 ARG A C 1
ATOM 676 O O . ARG A 1 88 ? -21.644 -23.343 38.894 1.00 49.47 88 ARG A O 1
ATOM 683 N N . PRO A 1 89 ? -22.223 -22.250 37.018 1.00 50.12 89 PRO A N 1
ATOM 684 C CA . PRO A 1 89 ? -20.859 -21.821 36.720 1.00 50.12 89 PRO A CA 1
ATOM 685 C C . PRO A 1 89 ? -20.442 -20.593 37.543 1.00 50.12 89 PRO A C 1
ATOM 687 O O . PRO A 1 89 ? -21.165 -19.600 37.623 1.00 50.12 89 PRO A O 1
ATOM 690 N N . LYS A 1 90 ? -19.235 -20.650 38.123 1.00 50.09 90 LYS A N 1
ATOM 691 C CA . LYS A 1 90 ? -18.488 -19.482 38.614 1.00 50.09 90 LYS A CA 1
ATOM 692 C C . LYS A 1 90 ? -17.682 -18.885 37.457 1.00 50.09 90 LYS A C 1
ATOM 694 O O . LYS A 1 90 ? -17.086 -19.616 36.671 1.00 50.09 90 LYS A O 1
ATOM 699 N N . HIS A 1 91 ? -17.690 -17.557 37.370 1.00 45.25 91 HIS A N 1
ATOM 700 C CA . HIS A 1 91 ? -17.055 -16.751 36.329 1.00 45.25 91 HIS A CA 1
ATOM 701 C C . HIS A 1 91 ? -15.575 -17.103 36.110 1.00 45.25 91 HIS A C 1
ATOM 703 O O . HIS A 1 91 ? -14.742 -16.873 36.982 1.00 45.25 91 HIS A O 1
ATOM 709 N N . THR A 1 92 ? -15.239 -17.590 34.915 1.00 43.38 92 THR A N 1
ATOM 710 C CA . THR A 1 92 ? -13.854 -17.755 34.454 1.00 43.38 92 THR A CA 1
ATOM 711 C C . THR A 1 92 ? -13.525 -16.685 33.421 1.00 43.38 92 THR A C 1
ATOM 713 O O . THR A 1 92 ? -14.042 -16.701 32.301 1.00 43.38 92 THR A O 1
ATOM 716 N N . SER A 1 93 ? -12.659 -15.751 33.803 1.00 47.16 93 SER A N 1
ATOM 717 C CA . SER A 1 93 ? -11.976 -14.834 32.896 1.00 47.16 93 SER A CA 1
ATOM 718 C C . SER A 1 93 ? -11.004 -15.617 32.003 1.00 47.16 93 SER A C 1
ATOM 720 O O . SER A 1 93 ? -10.284 -16.498 32.461 1.00 47.16 93 SER A O 1
ATOM 722 N N . LEU A 1 94 ? -11.028 -15.325 30.700 1.00 41.56 94 LEU A N 1
ATOM 723 C CA . LEU A 1 94 ? -10.285 -16.034 29.652 1.00 41.56 94 LEU A CA 1
ATOM 724 C C . LEU A 1 94 ? -8.760 -15.783 29.727 1.00 41.56 94 LEU A C 1
ATOM 726 O O . LEU A 1 94 ? -8.328 -14.658 29.451 1.00 41.56 94 LEU A O 1
ATOM 730 N N . PRO A 1 95 ? -7.927 -16.811 29.988 1.00 43.97 95 PRO A N 1
ATOM 731 C CA . PRO A 1 95 ? -6.476 -16.735 29.877 1.00 43.97 95 PRO A CA 1
ATOM 732 C C . PRO A 1 95 ? -6.069 -17.091 28.439 1.00 43.97 95 PRO A C 1
ATOM 734 O O . PRO A 1 95 ? -6.510 -18.095 27.885 1.00 43.97 95 PRO A O 1
ATOM 737 N N . GLY A 1 96 ? -5.263 -16.256 27.789 1.00 47.56 96 GLY A N 1
ATOM 738 C CA . GLY A 1 96 ? -4.728 -16.569 26.451 1.00 47.56 96 GLY A CA 1
ATOM 739 C C . GLY A 1 96 ? -4.529 -15.372 25.525 1.00 47.56 96 GLY A C 1
ATOM 740 O O . GLY A 1 96 ? -3.874 -15.495 24.500 1.00 47.56 96 GLY A O 1
ATOM 741 N N . LEU A 1 97 ? -5.039 -14.192 25.891 1.00 46.41 97 LEU A N 1
ATOM 742 C CA . LEU A 1 97 ? -4.831 -12.934 25.149 1.00 46.41 97 LEU A CA 1
ATOM 743 C C . LEU A 1 97 ? -4.156 -11.835 25.988 1.00 46.41 97 LEU A C 1
ATOM 745 O O . LEU A 1 97 ? -4.066 -10.693 25.543 1.00 46.41 97 LEU A O 1
ATOM 749 N N . ALA A 1 98 ? -3.697 -12.156 27.202 1.00 49.28 98 ALA A N 1
ATOM 750 C CA . ALA A 1 98 ? -3.135 -11.174 28.132 1.00 49.28 98 ALA A CA 1
ATOM 751 C C . ALA A 1 98 ? -1.664 -10.819 27.841 1.00 49.28 98 ALA A C 1
ATOM 753 O O . ALA A 1 98 ? -1.255 -9.691 28.099 1.00 49.28 98 ALA A O 1
ATOM 754 N N . SER A 1 99 ? -0.889 -11.735 27.250 1.00 52.78 99 SER A N 1
ATOM 755 C CA . SER A 1 99 ? 0.549 -11.534 27.017 1.00 52.78 99 SER A CA 1
ATOM 756 C C . SER A 1 99 ? 0.905 -10.408 26.017 1.00 52.78 99 SER A C 1
ATOM 758 O O . SER A 1 99 ? 1.823 -9.652 26.318 1.00 52.78 99 SER A O 1
ATOM 760 N N . PRO A 1 100 ? 0.182 -10.178 24.896 1.00 60.31 100 PRO A N 1
ATOM 761 C CA . PRO A 1 100 ? 0.535 -9.087 23.976 1.00 60.31 100 PRO A CA 1
ATOM 762 C C . PRO A 1 100 ? -0.008 -7.708 24.384 1.00 60.31 100 PRO A C 1
ATOM 764 O O . PRO A 1 100 ? 0.391 -6.695 23.813 1.00 60.31 100 PRO A O 1
ATOM 767 N N . LYS A 1 101 ? -0.942 -7.627 25.343 1.00 67.06 101 LYS A N 1
ATOM 768 C CA . LYS A 1 101 ? -1.536 -6.335 25.728 1.00 67.06 101 LYS A CA 1
ATOM 769 C C . LYS A 1 101 ? -0.595 -5.495 26.586 1.00 67.06 101 LYS A C 1
ATOM 771 O O . LYS A 1 101 ? -0.549 -4.283 26.397 1.00 67.06 101 LYS A O 1
ATOM 776 N N . SER A 1 102 ? 0.159 -6.118 27.493 1.00 75.88 102 SER A N 1
ATOM 777 C CA . SER A 1 102 ? 1.090 -5.400 28.371 1.00 75.88 102 SER A CA 1
ATOM 778 C C . SER A 1 102 ? 2.241 -4.778 27.577 1.00 75.88 102 SER A C 1
ATOM 780 O O . SER A 1 102 ? 2.512 -3.588 27.721 1.00 75.88 102 SER A O 1
ATOM 782 N N . THR A 1 103 ? 2.846 -5.532 26.660 1.00 76.25 103 THR A N 1
ATOM 783 C CA . THR A 1 103 ? 3.919 -5.054 25.773 1.00 76.25 103 THR A CA 1
ATOM 784 C C . THR A 1 103 ? 3.447 -3.930 24.858 1.00 76.25 103 THR A C 1
ATOM 786 O O . THR A 1 103 ? 4.129 -2.914 24.730 1.00 76.25 103 THR A O 1
ATOM 789 N N . LEU A 1 104 ? 2.254 -4.058 24.273 1.00 73.25 104 LEU A N 1
ATOM 790 C CA . LEU A 1 104 ? 1.687 -3.010 23.425 1.00 73.25 104 LEU A CA 1
ATOM 791 C C . LEU A 1 104 ? 1.351 -1.746 24.232 1.00 73.25 104 LEU A C 1
ATOM 793 O O . LEU A 1 104 ? 1.632 -0.642 23.773 1.00 73.25 104 LEU A O 1
ATOM 797 N N . SER A 1 105 ? 0.824 -1.893 25.452 1.00 79.44 105 SER A N 1
ATOM 798 C CA . SER A 1 105 ? 0.565 -0.754 26.343 1.00 79.44 105 SER A CA 1
ATOM 799 C C . SER A 1 105 ? 1.849 -0.026 26.757 1.00 79.44 105 SER A C 1
ATOM 801 O O . SER A 1 105 ? 1.865 1.201 26.813 1.00 79.44 105 SER A O 1
ATOM 803 N N . TYR A 1 106 ? 2.947 -0.764 26.958 1.00 84.69 106 TYR A N 1
ATOM 804 C CA . TYR A 1 106 ? 4.252 -0.192 27.278 1.00 84.69 106 TYR A CA 1
ATOM 805 C C . TYR A 1 106 ? 4.831 0.601 26.099 1.00 84.69 106 TYR A C 1
ATOM 807 O O . TYR A 1 106 ? 5.229 1.754 26.263 1.00 84.69 106 TYR A O 1
ATOM 815 N N . MET A 1 107 ? 4.808 0.021 24.893 1.00 78.38 107 MET A N 1
ATOM 816 C CA . MET A 1 107 ? 5.250 0.704 23.671 1.00 78.38 107 MET A CA 1
ATOM 817 C C . MET A 1 107 ? 4.421 1.962 23.390 1.00 78.38 107 MET A C 1
ATOM 819 O O . MET A 1 107 ? 4.978 3.016 23.088 1.00 78.38 107 MET A O 1
ATOM 823 N N . LEU A 1 108 ? 3.095 1.879 23.548 1.00 81.00 108 LEU A N 1
ATOM 824 C CA . LEU A 1 108 ? 2.200 3.033 23.444 1.00 81.00 108 LEU A CA 1
ATOM 825 C C . LEU A 1 108 ? 2.558 4.131 24.446 1.00 81.00 108 LEU A C 1
ATOM 827 O O . LEU A 1 108 ? 2.603 5.293 24.058 1.00 81.00 108 LEU A O 1
ATOM 831 N N . GLY A 1 109 ? 2.852 3.776 25.699 1.00 85.56 109 GLY A N 1
ATOM 832 C CA . GLY A 1 109 ? 3.272 4.740 26.718 1.00 85.56 109 GLY A CA 1
ATOM 833 C C . GLY A 1 109 ? 4.603 5.422 26.382 1.00 85.56 109 GLY A C 1
ATOM 834 O O . GLY A 1 109 ? 4.760 6.626 26.594 1.00 85.56 109 GLY A O 1
ATOM 835 N N . MET A 1 110 ? 5.551 4.685 25.796 1.00 87.06 110 MET A N 1
ATOM 836 C CA . MET A 1 110 ? 6.826 5.248 25.339 1.00 87.06 110 MET A CA 1
ATOM 837 C C . MET A 1 110 ? 6.624 6.240 24.186 1.00 87.06 110 MET A C 1
ATOM 839 O O . MET A 1 110 ? 7.170 7.345 24.219 1.00 87.06 110 MET A O 1
ATOM 843 N N . ILE A 1 111 ? 5.791 5.879 23.204 1.00 83.69 111 ILE A N 1
ATOM 844 C CA . ILE A 1 111 ? 5.439 6.751 22.075 1.00 83.69 111 ILE A CA 1
ATOM 845 C C . ILE A 1 111 ? 4.671 7.983 22.565 1.00 83.69 111 ILE A C 1
ATOM 847 O O . ILE A 1 111 ? 4.994 9.095 22.156 1.00 83.69 111 ILE A O 1
ATOM 851 N N . GLU A 1 112 ? 3.701 7.820 23.467 1.00 89.12 112 GLU A N 1
ATOM 852 C CA . GLU A 1 112 ? 2.960 8.928 24.080 1.00 89.12 112 GLU A CA 1
ATOM 853 C C . GLU A 1 112 ? 3.921 9.921 24.745 1.00 89.12 112 GLU A C 1
ATOM 855 O O . GLU A 1 112 ? 3.819 11.132 24.525 1.00 89.12 112 GLU A O 1
ATOM 860 N N . SER A 1 113 ? 4.902 9.416 25.500 1.00 89.69 113 SER A N 1
ATOM 861 C CA . SER A 1 113 ? 5.929 10.244 26.135 1.00 89.69 113 SER A CA 1
ATOM 862 C C . SER A 1 113 ? 6.779 10.994 25.101 1.00 89.69 113 SER A C 1
ATOM 864 O O . SER A 1 113 ? 6.931 12.215 25.200 1.00 89.69 113 SER A O 1
ATOM 866 N N . ALA A 1 114 ? 7.263 10.304 24.063 1.00 89.25 114 ALA A N 1
ATOM 867 C CA . ALA A 1 114 ? 8.088 10.898 23.010 1.00 89.25 114 ALA A CA 1
ATOM 868 C C . ALA A 1 114 ? 7.333 11.964 22.196 1.00 89.25 114 ALA A C 1
ATOM 870 O O . ALA A 1 114 ? 7.834 13.076 22.014 1.00 89.25 114 ALA A O 1
ATOM 871 N N . VAL A 1 115 ? 6.104 11.669 21.764 1.00 87.62 115 VAL A N 1
ATOM 872 C CA . VAL A 1 115 ? 5.251 12.600 21.007 1.00 87.62 115 VAL A CA 1
ATOM 873 C C . VAL A 1 115 ? 4.896 13.813 21.854 1.00 87.62 115 VAL A C 1
ATOM 875 O O . VAL A 1 115 ? 4.959 14.940 21.366 1.00 87.62 115 VAL A O 1
ATOM 878 N N . THR A 1 116 ? 4.577 13.616 23.136 1.00 89.00 116 THR A N 1
ATOM 879 C CA . THR A 1 116 ? 4.285 14.734 24.038 1.00 89.00 116 THR A CA 1
ATOM 880 C C . THR A 1 116 ? 5.513 15.628 24.210 1.00 89.00 116 THR A C 1
ATOM 882 O O . THR A 1 116 ? 5.376 16.847 24.176 1.00 89.00 116 THR A O 1
ATOM 885 N N . GLN A 1 117 ? 6.719 15.066 24.339 1.00 90.31 117 GLN A N 1
ATOM 886 C CA . GLN A 1 117 ? 7.951 15.863 24.410 1.00 90.31 117 GLN A CA 1
ATOM 887 C C . GLN A 1 117 ? 8.209 16.636 23.108 1.00 90.31 117 GLN A C 1
ATOM 889 O O . GLN A 1 117 ? 8.465 17.841 23.158 1.00 90.31 117 GLN A O 1
ATOM 894 N N . LEU A 1 118 ? 8.075 15.976 21.953 1.00 92.06 118 LEU A N 1
ATOM 895 C CA . LEU A 1 118 ? 8.308 16.584 20.641 1.00 92.06 118 LEU A CA 1
ATOM 896 C C . LEU A 1 118 ? 7.301 17.705 20.339 1.00 92.06 118 LEU A C 1
ATOM 898 O O . LEU A 1 118 ? 7.696 18.792 19.927 1.00 92.06 118 LEU A O 1
ATOM 902 N N . ALA A 1 119 ? 6.012 17.485 20.612 1.00 90.06 119 ALA A N 1
ATOM 903 C CA . ALA A 1 119 ? 4.960 18.483 20.405 1.00 90.06 119 ALA A CA 1
ATOM 904 C C . ALA A 1 119 ? 5.116 19.710 21.321 1.00 90.06 119 ALA A C 1
ATOM 906 O O . ALA A 1 119 ? 4.714 20.820 20.969 1.00 90.06 119 ALA A O 1
ATOM 907 N N . MET A 1 120 ? 5.718 19.532 22.498 1.00 90.75 120 MET A N 1
ATOM 908 C CA . MET A 1 120 ? 5.912 20.606 23.476 1.00 90.75 120 MET A CA 1
ATOM 909 C C . MET A 1 120 ? 7.177 21.428 23.211 1.00 90.75 120 MET A C 1
ATOM 911 O O . MET A 1 120 ? 7.276 22.558 23.693 1.00 90.75 120 MET A O 1
ATOM 915 N N . PHE A 1 121 ? 8.126 20.904 22.431 1.00 93.62 121 PHE A N 1
ATOM 916 C CA . PHE A 1 121 ? 9.360 21.597 22.061 1.00 93.62 121 PHE A CA 1
ATOM 917 C C . PHE A 1 121 ? 9.122 22.957 21.364 1.00 93.62 121 PHE A C 1
ATOM 919 O O . PHE A 1 121 ? 9.604 23.967 21.886 1.00 93.62 121 PHE A O 1
ATOM 926 N N . PRO A 1 122 ? 8.316 23.068 20.284 1.00 90.31 122 PRO A N 1
ATOM 927 C CA . PRO A 1 122 ? 8.053 24.361 19.640 1.00 90.31 122 PRO A CA 1
ATOM 928 C C . PRO A 1 122 ? 7.287 25.334 20.552 1.00 90.31 122 PRO A C 1
ATOM 930 O O . PRO A 1 122 ? 7.547 26.538 20.547 1.00 90.31 122 PRO A O 1
ATOM 933 N N . LEU A 1 123 ? 6.390 24.822 21.404 1.00 89.19 123 LEU A N 1
ATOM 934 C CA . LEU A 1 123 ? 5.643 25.629 22.378 1.00 89.19 123 LEU A CA 1
ATOM 935 C C . LEU A 1 123 ? 6.541 26.227 23.474 1.00 89.19 123 LEU A C 1
ATOM 937 O O . LEU A 1 123 ? 6.220 27.288 24.013 1.00 89.19 123 LEU A O 1
ATOM 941 N N . ARG A 1 124 ? 7.667 25.581 23.810 1.00 90.44 124 ARG A N 1
ATOM 942 C CA . ARG A 1 124 ? 8.654 26.137 24.752 1.00 90.44 124 ARG A CA 1
ATOM 943 C C . ARG A 1 124 ? 9.401 27.325 24.149 1.00 90.44 124 ARG A C 1
ATOM 945 O O . ARG A 1 124 ? 9.595 28.320 24.854 1.00 90.44 124 ARG A O 1
ATOM 952 N N . ILE A 1 125 ? 9.744 27.241 22.863 1.00 93.88 125 ILE A N 1
ATOM 953 C CA . ILE A 1 125 ? 10.524 28.259 22.143 1.00 93.88 125 ILE A CA 1
ATOM 954 C C . ILE A 1 125 ? 9.729 29.563 21.972 1.00 93.88 125 ILE A C 1
ATOM 956 O O . ILE A 1 125 ? 10.281 30.643 22.157 1.00 93.88 125 ILE A O 1
ATOM 960 N N . LEU A 1 126 ? 8.419 29.498 21.717 1.00 92.25 126 LEU A N 1
ATOM 961 C CA . LEU A 1 126 ? 7.579 30.687 21.513 1.00 92.25 126 LEU A CA 1
ATOM 962 C C . LEU A 1 126 ? 7.339 31.483 22.815 1.00 92.25 126 LEU A C 1
ATOM 964 O O . LEU A 1 126 ? 6.701 30.954 23.728 1.00 92.25 126 LEU A O 1
ATOM 968 N N . PRO A 1 127 ? 7.784 32.752 22.949 1.00 91.69 127 PRO A N 1
ATOM 969 C CA . PRO A 1 127 ? 7.470 33.613 24.092 1.00 91.69 127 PRO A CA 1
ATOM 970 C C . PRO A 1 127 ? 5.989 34.025 24.075 1.00 91.69 127 PRO A C 1
ATOM 972 O O . PRO A 1 127 ? 5.516 34.685 23.159 1.00 91.69 127 PRO A O 1
ATOM 975 N N . SER A 1 128 ? 5.223 33.635 25.097 1.00 92.12 128 SER A N 1
ATOM 976 C CA . SER A 1 128 ? 3.805 33.981 25.226 1.00 92.12 128 SER A CA 1
ATOM 977 C C . SER A 1 128 ? 3.448 34.208 26.693 1.00 92.12 128 SER A C 1
ATOM 979 O O . SER A 1 128 ? 3.878 33.462 27.572 1.00 92.12 128 SER A O 1
ATOM 981 N N . LYS A 1 129 ? 2.632 35.227 26.976 1.00 94.00 129 LYS A N 1
ATOM 982 C CA . LYS A 1 129 ? 2.184 35.543 28.344 1.00 94.00 129 LYS A CA 1
ATOM 983 C C . LYS A 1 129 ? 1.244 34.472 28.927 1.00 94.00 129 LYS A C 1
ATOM 985 O O . LYS A 1 129 ? 1.108 34.376 30.139 1.00 94.00 129 LYS A O 1
ATOM 990 N N . SER A 1 130 ? 0.643 33.620 28.088 1.00 94.31 130 SER A N 1
ATOM 991 C CA . SER A 1 130 ? -0.285 32.547 28.493 1.00 94.31 130 SER A CA 1
ATOM 992 C C . SER A 1 130 ? 0.274 31.125 28.317 1.00 94.31 130 SER A C 1
ATOM 994 O O . SER A 1 130 ? -0.501 30.167 28.254 1.00 94.31 130 SER A O 1
ATOM 996 N N . LYS A 1 131 ? 1.612 30.965 28.279 1.00 90.00 131 LYS A N 1
ATOM 997 C CA . LYS A 1 131 ? 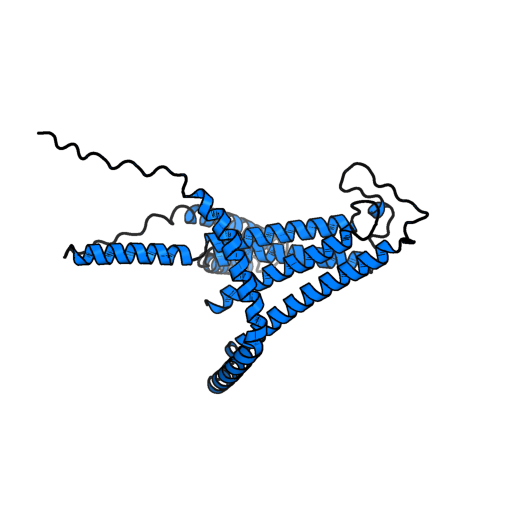2.302 29.672 28.067 1.00 90.00 131 LYS A CA 1
ATOM 998 C C . LYS A 1 131 ? 1.738 28.539 28.923 1.00 90.00 131 LYS A C 1
ATOM 1000 O O . LYS A 1 131 ? 1.343 27.525 28.366 1.00 90.00 131 LYS A O 1
ATOM 1005 N N . LYS A 1 132 ? 1.666 28.712 30.250 1.00 92.88 132 LYS A N 1
ATOM 1006 C CA . LYS A 1 132 ? 1.266 27.636 31.180 1.00 92.88 132 LYS A CA 1
ATOM 1007 C C . LYS A 1 132 ? -0.135 27.093 30.870 1.00 92.88 132 LYS A C 1
ATOM 1009 O O . LYS A 1 132 ? -0.282 25.898 30.646 1.00 92.88 132 LYS A O 1
ATOM 1014 N N . LYS A 1 133 ? -1.126 27.983 30.725 1.00 94.44 133 LYS A N 1
ATOM 1015 C CA . LYS A 1 133 ? -2.514 27.596 30.412 1.00 94.44 133 LYS A CA 1
ATOM 1016 C C . LYS A 1 133 ? -2.630 26.894 29.054 1.00 94.44 133 LYS A C 1
ATOM 1018 O O . LYS A 1 133 ? -3.295 25.869 28.953 1.00 94.44 133 LYS A O 1
ATOM 1023 N N . LYS A 1 134 ? -1.965 27.408 28.007 1.00 91.75 134 LYS A N 1
ATOM 1024 C CA . LYS A 1 134 ? -1.976 26.767 26.676 1.00 91.75 134 LYS A CA 1
ATOM 1025 C C . LYS A 1 134 ? -1.285 25.401 26.689 1.00 91.75 134 LYS A C 1
ATOM 1027 O O . LYS A 1 134 ? -1.761 24.472 26.041 1.00 91.75 134 LYS A O 1
ATOM 1032 N N . LEU A 1 135 ? -0.187 25.279 27.432 1.00 92.81 135 LEU A N 1
ATOM 1033 C CA . LEU A 1 135 ? 0.585 24.049 27.570 1.00 92.81 135 LEU A CA 1
ATOM 1034 C C . LEU A 1 135 ? -0.237 22.949 28.262 1.00 92.81 135 LEU A C 1
ATOM 1036 O O . LEU A 1 135 ? -0.310 21.828 27.764 1.00 92.81 135 LEU A O 1
ATOM 1040 N N . GLU A 1 136 ? -0.906 23.283 29.367 1.00 93.50 136 GLU A N 1
ATOM 1041 C CA . GLU A 1 136 ? -1.782 22.361 30.100 1.00 93.50 136 GLU A CA 1
ATOM 1042 C C . GLU A 1 136 ? -2.998 21.945 29.268 1.00 93.50 136 GLU A C 1
ATOM 1044 O O . GLU A 1 136 ? -3.288 20.753 29.174 1.00 93.50 136 GLU A O 1
ATOM 1049 N N . ALA A 1 137 ? -3.648 22.892 28.582 1.00 94.25 137 ALA A N 1
ATOM 1050 C CA . ALA A 1 137 ? -4.774 22.594 27.698 1.00 94.25 137 ALA A CA 1
ATOM 1051 C C . ALA A 1 137 ? -4.374 21.670 26.533 1.00 94.25 137 ALA A C 1
ATOM 1053 O O . ALA A 1 137 ? -5.097 20.730 26.203 1.00 94.25 137 ALA A O 1
ATOM 1054 N N . THR A 1 138 ? -3.204 21.898 25.929 1.00 91.25 138 THR A N 1
ATOM 1055 C CA . THR A 1 138 ? -2.690 21.055 24.835 1.00 91.25 138 THR A CA 1
ATOM 1056 C C . THR A 1 138 ? -2.329 19.661 25.346 1.00 91.25 138 THR A C 1
ATOM 1058 O O . THR A 1 138 ? -2.685 18.668 24.716 1.00 91.25 138 THR A O 1
ATOM 1061 N N . ARG A 1 139 ? -1.703 19.566 26.528 1.00 92.75 139 ARG A N 1
ATOM 1062 C CA . ARG A 1 139 ? -1.385 18.284 27.171 1.00 92.75 139 ARG A CA 1
ATOM 1063 C C . ARG A 1 139 ? -2.641 17.486 27.520 1.00 92.75 139 ARG A C 1
ATOM 1065 O O . ARG A 1 139 ? -2.649 16.277 27.317 1.00 92.75 139 ARG A O 1
ATOM 1072 N N . ALA A 1 140 ? -3.687 18.141 28.024 1.00 93.44 140 ALA A N 1
ATOM 1073 C CA . ALA A 1 140 ? -4.961 17.492 28.326 1.00 93.44 140 ALA A CA 1
ATOM 1074 C C . ALA A 1 140 ? -5.617 16.930 27.055 1.00 93.44 140 ALA A C 1
ATOM 1076 O O . ALA A 1 140 ? -6.000 15.764 27.040 1.00 93.44 140 ALA A O 1
ATOM 1077 N N . ARG A 1 141 ? -5.652 17.711 25.965 1.00 93.50 141 ARG A N 1
ATOM 1078 C CA . ARG A 1 141 ? -6.169 17.251 24.662 1.00 93.50 141 ARG A CA 1
ATOM 1079 C C . ARG A 1 141 ? -5.363 16.090 24.080 1.00 93.50 141 ARG A C 1
ATOM 1081 O O . ARG A 1 141 ? -5.953 15.156 23.554 1.00 93.50 141 ARG A O 1
ATOM 1088 N N . LEU A 1 142 ? -4.032 16.127 24.186 1.00 90.44 142 LEU A N 1
ATOM 1089 C CA . LEU A 1 142 ? -3.163 15.021 23.763 1.00 90.44 142 LEU A CA 1
ATOM 1090 C C . LEU A 1 142 ? -3.475 13.744 24.546 1.00 90.44 142 LEU A C 1
ATOM 1092 O O . LEU A 1 142 ? -3.685 12.704 23.932 1.00 90.44 142 LEU A O 1
ATOM 1096 N N . LYS A 1 143 ? -3.562 13.826 25.879 1.00 90.19 143 LYS A N 1
ATOM 1097 C CA . LYS A 1 143 ? -3.901 12.675 26.730 1.00 90.19 143 LYS A CA 1
ATOM 1098 C C . LYS A 1 143 ? -5.269 12.087 26.400 1.00 90.19 143 LYS A C 1
ATOM 1100 O O . LYS A 1 143 ? -5.391 10.874 26.295 1.00 90.19 143 LYS A O 1
ATOM 1105 N N . ASP A 1 144 ? -6.274 12.935 26.207 1.00 92.00 144 ASP A N 1
ATOM 1106 C CA . ASP A 1 144 ? -7.621 12.500 25.828 1.00 92.00 144 ASP A CA 1
ATOM 1107 C C . ASP A 1 144 ? -7.625 11.803 24.454 1.00 92.00 144 ASP A C 1
ATOM 1109 O O . ASP A 1 144 ? -8.214 10.734 24.262 1.00 92.00 144 ASP A O 1
ATOM 1113 N N . HIS A 1 145 ? -6.848 12.337 23.506 1.00 87.81 145 HIS A N 1
ATOM 1114 C CA . HIS A 1 145 ? -6.658 11.706 22.206 1.00 87.81 145 HIS A CA 1
ATOM 1115 C C . HIS A 1 145 ? -5.959 10.341 22.320 1.00 87.81 145 HIS A C 1
ATOM 1117 O O . HIS A 1 145 ? -6.407 9.373 21.708 1.00 87.81 145 HIS A O 1
ATOM 1123 N N . PHE A 1 146 ? -4.910 10.224 23.141 1.00 86.31 146 PHE A N 1
ATOM 1124 C CA . PHE A 1 146 ? -4.226 8.951 23.389 1.00 86.31 146 PHE A CA 1
ATOM 1125 C C . PHE A 1 146 ? -5.112 7.934 24.114 1.00 86.31 146 PHE A C 1
ATOM 1127 O O . PHE A 1 146 ? -5.104 6.765 23.733 1.00 86.31 146 PHE A O 1
ATOM 1134 N N . ALA A 1 147 ? -5.933 8.357 25.077 1.00 85.94 147 ALA A N 1
ATOM 1135 C CA . ALA A 1 147 ? -6.918 7.489 25.723 1.00 85.94 147 ALA A CA 1
ATOM 1136 C C . ALA A 1 147 ? -7.936 6.944 24.706 1.00 85.94 147 ALA A C 1
ATOM 1138 O O . ALA A 1 147 ? -8.269 5.758 24.709 1.00 85.94 147 ALA A O 1
ATOM 1139 N N . THR A 1 148 ? -8.362 7.787 23.761 1.00 85.81 148 THR A N 1
ATOM 1140 C CA . THR A 1 148 ? -9.228 7.366 22.651 1.00 85.81 148 THR A CA 1
ATOM 1141 C C . THR A 1 148 ? -8.516 6.365 21.731 1.00 85.81 148 THR A C 1
ATOM 1143 O O . THR A 1 148 ? -9.115 5.372 21.316 1.00 85.81 148 THR A O 1
ATOM 1146 N N . LEU A 1 149 ? -7.225 6.578 21.442 1.00 78.69 149 LEU A N 1
ATOM 1147 C CA . LEU A 1 149 ? -6.408 5.663 20.634 1.00 78.69 149 LEU A CA 1
ATOM 1148 C C . LEU A 1 149 ? -6.158 4.317 21.329 1.00 78.69 149 LEU A C 1
ATOM 1150 O O . LEU A 1 149 ? -6.138 3.293 20.651 1.00 78.69 149 LEU A O 1
ATOM 1154 N N . GLN A 1 150 ? -6.001 4.291 22.655 1.00 80.19 150 GLN A N 1
ATOM 1155 C CA . GLN A 1 150 ? -5.824 3.054 23.429 1.00 80.19 150 GLN A CA 1
ATOM 1156 C C . GLN A 1 150 ? -7.054 2.140 23.364 1.00 80.19 150 GLN A C 1
ATOM 1158 O O . GLN A 1 150 ? -6.917 0.919 23.428 1.00 80.19 150 GLN A O 1
ATOM 1163 N N . ASN A 1 151 ? -8.245 2.714 23.178 1.00 82.88 151 ASN A N 1
ATOM 1164 C CA . ASN A 1 151 ? -9.480 1.954 22.992 1.00 82.88 151 ASN A CA 1
ATOM 1165 C C . ASN A 1 151 ? -9.658 1.403 21.566 1.00 82.88 151 ASN A C 1
ATOM 1167 O O . ASN A 1 151 ? -10.589 0.632 21.320 1.00 82.88 151 ASN A O 1
ATOM 1171 N N . LEU A 1 152 ? -8.789 1.759 20.612 1.00 79.56 152 LEU A N 1
ATOM 1172 C CA . LEU A 1 152 ? -8.850 1.202 19.264 1.00 79.56 152 LEU A CA 1
ATOM 1173 C C . LEU A 1 152 ? -8.359 -0.246 19.241 1.00 79.56 152 LEU A C 1
ATOM 1175 O O . LEU A 1 152 ? -7.455 -0.656 19.967 1.00 79.56 152 LEU A O 1
ATOM 1179 N N . THR A 1 153 ? -8.936 -1.038 18.338 1.00 81.69 153 THR A N 1
ATOM 1180 C CA . THR A 1 153 ? -8.422 -2.376 18.051 1.00 81.69 153 THR A CA 1
ATOM 1181 C C . THR A 1 153 ? -6.974 -2.280 17.571 1.00 81.69 153 THR A C 1
ATOM 1183 O O . THR A 1 153 ? -6.614 -1.367 16.826 1.00 81.69 153 THR A O 1
ATOM 1186 N N . THR A 1 154 ? -6.140 -3.248 17.959 1.00 79.94 154 THR A N 1
ATOM 1187 C CA . THR A 1 154 ? -4.719 -3.310 17.565 1.00 79.94 154 THR A CA 1
ATOM 1188 C C . THR A 1 154 ? -4.529 -3.170 16.057 1.00 79.94 154 THR A C 1
ATOM 1190 O O . THR A 1 154 ? -3.592 -2.521 15.608 1.00 79.94 154 THR A O 1
ATOM 1193 N N . ARG A 1 155 ? -5.468 -3.709 15.273 1.00 82.31 155 ARG A N 1
ATOM 1194 C CA . ARG A 1 155 ? -5.506 -3.564 13.820 1.00 82.31 155 ARG A CA 1
ATOM 1195 C C . ARG A 1 155 ? -5.690 -2.116 13.365 1.00 82.31 155 ARG A C 1
ATOM 1197 O O . ARG A 1 155 ? -4.908 -1.650 12.547 1.00 82.31 155 ARG A O 1
ATOM 1204 N N . ASN A 1 156 ? -6.683 -1.402 13.897 1.00 84.12 156 ASN A N 1
ATOM 1205 C CA . ASN A 1 156 ? -6.903 0.005 13.544 1.00 84.12 156 ASN A CA 1
ATOM 1206 C C . ASN A 1 156 ? -5.710 0.868 13.959 1.00 84.12 156 ASN A C 1
ATOM 1208 O O . ASN A 1 156 ? -5.343 1.799 13.244 1.00 84.12 156 ASN A O 1
ATOM 1212 N N . TRP A 1 157 ? -5.103 0.544 15.102 1.00 84.75 157 TRP A N 1
ATOM 1213 C CA . TRP A 1 157 ? -3.903 1.221 15.562 1.00 84.75 157 TRP A CA 1
ATOM 1214 C C . TRP A 1 157 ? -2.738 1.021 14.589 1.00 84.75 157 TRP A C 1
ATOM 1216 O O . TRP A 1 157 ? -2.179 2.000 14.109 1.00 84.75 157 TRP A O 1
ATOM 1226 N N . LEU A 1 158 ? -2.420 -0.226 14.234 1.00 85.75 158 LEU A N 1
ATOM 1227 C CA . LEU A 1 158 ? -1.286 -0.547 13.363 1.00 85.75 158 LEU A CA 1
ATOM 1228 C C . LEU A 1 158 ? -1.497 0.001 11.943 1.00 85.75 158 LEU A C 1
ATOM 1230 O O . LEU A 1 158 ? -0.578 0.564 11.353 1.00 85.75 158 LEU A O 1
ATOM 1234 N N . GLN A 1 159 ? -2.735 -0.048 11.444 1.00 88.44 159 GLN A N 1
ATOM 1235 C CA . GLN A 1 159 ? -3.113 0.586 10.184 1.00 88.44 159 GLN A CA 1
ATOM 1236 C C . GLN A 1 159 ? -2.833 2.089 10.192 1.00 88.44 159 GLN A C 1
ATOM 1238 O O . GLN A 1 159 ? -2.153 2.587 9.302 1.00 88.44 159 GLN A O 1
ATOM 1243 N N . ARG A 1 160 ? -3.300 2.812 11.212 1.00 85.75 160 ARG A N 1
ATOM 1244 C CA . ARG A 1 160 ? -3.203 4.276 11.241 1.00 85.75 160 ARG A CA 1
ATOM 1245 C C . ARG A 1 160 ? -1.822 4.794 11.647 1.00 85.75 160 ARG A C 1
ATOM 1247 O O . ARG A 1 160 ? -1.418 5.850 11.175 1.00 85.75 160 ARG A O 1
ATOM 1254 N N . ALA A 1 161 ? -1.128 4.088 12.538 1.00 85.06 161 ALA A N 1
ATOM 1255 C CA . ALA A 1 161 ? 0.141 4.528 13.111 1.00 85.06 161 ALA A CA 1
ATOM 1256 C C . ALA A 1 161 ? 1.366 4.051 12.319 1.00 85.06 161 ALA A C 1
ATOM 1258 O O . ALA A 1 161 ? 2.381 4.739 12.332 1.00 85.06 161 ALA A O 1
ATOM 1259 N N . PHE A 1 162 ? 1.286 2.899 11.646 1.00 88.06 162 PHE A N 1
ATOM 1260 C CA . PHE A 1 162 ? 2.429 2.304 10.948 1.00 88.06 162 PHE A CA 1
ATOM 1261 C C . PHE A 1 162 ? 2.216 2.235 9.436 1.00 88.06 162 PHE A C 1
ATOM 1263 O O . PHE A 1 162 ? 3.013 2.801 8.689 1.00 88.06 162 PHE A O 1
ATOM 1270 N N . PHE A 1 163 ? 1.125 1.613 8.975 1.00 89.56 163 PHE A N 1
ATOM 1271 C CA . PHE A 1 163 ? 0.901 1.439 7.536 1.00 89.56 163 PHE A CA 1
ATOM 1272 C C . PHE A 1 163 ? 0.620 2.763 6.826 1.00 89.56 163 PHE A C 1
ATOM 1274 O O . PHE A 1 163 ? 1.314 3.076 5.868 1.00 89.56 163 PHE A O 1
ATOM 1281 N N . THR A 1 164 ? -0.297 3.597 7.328 1.00 89.06 164 THR A N 1
ATOM 1282 C CA . THR A 1 164 ? -0.634 4.870 6.667 1.00 89.06 164 THR A CA 1
ATOM 1283 C C . THR A 1 164 ? 0.573 5.807 6.501 1.00 89.06 164 THR A C 1
ATOM 1285 O O . THR A 1 164 ? 0.768 6.313 5.397 1.00 89.06 164 THR A O 1
ATOM 1288 N N . PRO A 1 165 ? 1.428 6.053 7.515 1.00 89.38 165 PRO A N 1
ATOM 1289 C CA . PRO A 1 165 ? 2.611 6.888 7.314 1.00 89.38 165 PRO A CA 1
ATOM 1290 C C . PRO A 1 165 ? 3.613 6.293 6.321 1.00 89.38 165 PRO A C 1
ATOM 1292 O O . PRO A 1 165 ? 4.176 7.036 5.519 1.00 89.38 165 PRO A O 1
ATOM 1295 N N . LEU A 1 166 ? 3.823 4.971 6.344 1.00 88.56 166 LEU A N 1
ATOM 1296 C CA . LEU A 1 166 ? 4.724 4.303 5.403 1.00 88.56 166 LEU A CA 1
ATOM 1297 C C . LEU A 1 166 ? 4.180 4.316 3.973 1.00 88.56 166 LEU A C 1
ATOM 1299 O O . LEU A 1 166 ? 4.943 4.549 3.043 1.00 88.56 166 LEU A O 1
ATOM 1303 N N . GLU A 1 167 ? 2.872 4.149 3.792 1.00 88.81 167 GLU A N 1
ATOM 1304 C CA . GLU A 1 167 ? 2.196 4.325 2.505 1.00 88.81 167 GLU A CA 1
ATOM 1305 C C . GLU A 1 167 ? 2.343 5.762 1.995 1.00 88.81 167 GLU A C 1
ATOM 1307 O O . GLU A 1 167 ? 2.702 5.961 0.836 1.00 88.81 167 GLU A O 1
ATOM 1312 N N . CYS A 1 168 ? 2.141 6.768 2.855 1.00 87.88 168 CYS A N 1
ATOM 1313 C CA . CYS A 1 168 ? 2.353 8.175 2.506 1.00 87.88 168 CYS A CA 1
ATOM 1314 C C . CYS A 1 168 ? 3.804 8.452 2.100 1.00 87.88 168 CYS A C 1
ATOM 1316 O O . CYS A 1 168 ? 4.040 9.151 1.117 1.00 87.88 168 CYS A O 1
ATOM 1318 N N . PHE A 1 169 ? 4.777 7.903 2.831 1.00 91.88 169 PHE A N 1
ATOM 1319 C CA . PHE A 1 169 ? 6.192 8.036 2.494 1.00 91.88 169 PHE A CA 1
ATOM 1320 C C . PHE A 1 169 ? 6.517 7.358 1.159 1.00 91.88 169 PHE A C 1
ATOM 1322 O O . PHE A 1 169 ? 7.153 7.963 0.299 1.00 91.88 169 PHE A O 1
ATOM 1329 N N . ASN A 1 170 ? 6.024 6.136 0.950 1.00 90.88 170 ASN A N 1
ATOM 1330 C CA . ASN A 1 170 ? 6.210 5.393 -0.293 1.00 90.88 170 ASN A CA 1
ATOM 1331 C C . ASN A 1 170 ? 5.566 6.122 -1.488 1.00 90.88 170 ASN A C 1
ATOM 1333 O O . ASN A 1 170 ? 6.152 6.199 -2.566 1.00 90.88 170 ASN A O 1
ATOM 1337 N N . MET A 1 171 ? 4.395 6.731 -1.286 1.00 87.50 171 MET A N 1
ATOM 1338 C CA . MET A 1 171 ? 3.729 7.574 -2.281 1.00 87.50 171 MET A CA 1
ATOM 1339 C C . MET A 1 171 ? 4.526 8.850 -2.574 1.00 87.50 171 MET A C 1
ATOM 1341 O O . MET A 1 171 ? 4.722 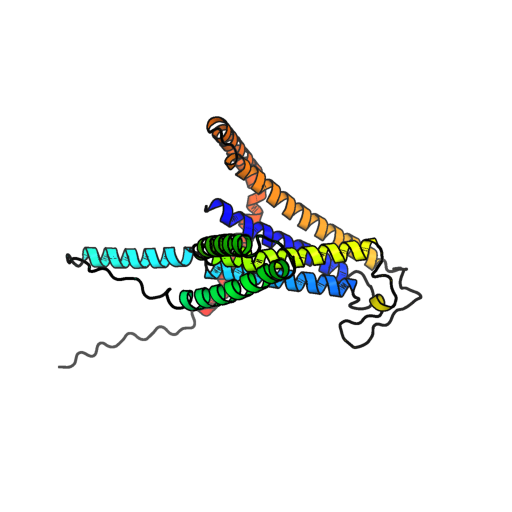9.198 -3.736 1.00 87.50 171 MET A O 1
ATOM 1345 N N . ALA A 1 172 ? 5.033 9.535 -1.546 1.00 90.88 172 ALA A N 1
ATOM 1346 C CA . ALA A 1 172 ? 5.885 10.710 -1.721 1.00 90.88 172 ALA A CA 1
ATOM 1347 C C . ALA A 1 172 ? 7.170 10.366 -2.492 1.00 90.88 172 ALA A C 1
ATOM 1349 O O . ALA A 1 172 ? 7.577 11.121 -3.375 1.00 90.88 172 ALA A O 1
ATOM 1350 N N . TRP A 1 173 ? 7.761 9.200 -2.219 1.00 93.50 173 TRP A N 1
ATOM 1351 C CA . TRP A 1 173 ? 8.904 8.669 -2.957 1.00 93.50 173 TRP A CA 1
ATOM 1352 C C . TRP A 1 173 ? 8.567 8.397 -4.430 1.00 93.50 173 TRP A C 1
ATOM 1354 O O . TRP A 1 173 ? 9.310 8.813 -5.317 1.00 93.50 173 TRP A O 1
ATOM 1364 N N . ALA A 1 174 ? 7.418 7.780 -4.719 1.00 87.62 174 ALA A N 1
ATOM 1365 C CA . ALA A 1 174 ? 6.954 7.581 -6.093 1.00 87.62 174 ALA A CA 1
ATOM 1366 C C . ALA A 1 174 ? 6.740 8.908 -6.838 1.00 87.62 174 ALA A C 1
ATOM 1368 O O . ALA A 1 174 ? 7.208 9.066 -7.967 1.00 87.62 174 ALA A O 1
ATOM 1369 N N . CYS A 1 175 ? 6.085 9.883 -6.201 1.00 88.19 175 CYS A N 1
ATOM 1370 C CA . CYS A 1 175 ? 5.909 11.225 -6.757 1.00 88.19 175 CYS A CA 1
ATOM 1371 C C . CYS A 1 175 ? 7.255 11.903 -7.034 1.00 88.19 175 CYS A C 1
ATOM 1373 O O . CYS A 1 175 ? 7.423 12.514 -8.087 1.00 88.19 175 CYS A O 1
ATOM 1375 N N . TYR A 1 176 ? 8.223 11.759 -6.124 1.00 93.12 176 TYR A N 1
ATOM 1376 C CA . TYR A 1 176 ? 9.585 12.249 -6.319 1.00 93.12 176 TYR A CA 1
ATOM 1377 C C . TYR A 1 176 ? 10.242 11.620 -7.553 1.00 93.12 176 TYR A C 1
ATOM 1379 O O . TYR A 1 176 ? 10.778 12.354 -8.378 1.00 93.12 176 TYR A O 1
ATOM 1387 N N . LEU A 1 177 ? 10.157 10.296 -7.727 1.00 89.25 177 LEU A N 1
ATOM 1388 C CA . LEU A 1 177 ? 10.720 9.607 -8.894 1.00 89.25 177 LEU A CA 1
ATOM 1389 C C . LEU A 1 177 ? 10.096 10.097 -10.205 1.00 89.25 177 LEU A C 1
ATOM 1391 O O . LEU A 1 177 ? 10.817 10.379 -11.160 1.00 89.25 177 LEU A O 1
ATOM 1395 N N . ILE A 1 178 ? 8.768 10.240 -10.244 1.00 86.44 178 ILE A N 1
ATOM 1396 C CA . ILE A 1 178 ? 8.057 10.757 -11.420 1.00 86.44 178 ILE A CA 1
ATOM 1397 C C . ILE A 1 178 ? 8.505 12.190 -11.712 1.00 86.44 178 ILE A C 1
ATOM 1399 O O . ILE A 1 178 ? 8.886 12.492 -12.840 1.00 86.44 178 ILE A O 1
ATOM 1403 N N . PHE A 1 179 ? 8.519 13.059 -10.701 1.00 88.69 179 PHE A N 1
ATOM 1404 C CA . PHE A 1 179 ? 8.906 14.456 -10.872 1.00 88.69 179 PHE A CA 1
ATOM 1405 C C . PHE A 1 179 ? 10.359 14.587 -11.344 1.00 88.69 179 PHE A C 1
ATOM 1407 O O . PHE A 1 179 ? 10.625 15.232 -12.358 1.00 88.69 179 PHE A O 1
ATOM 1414 N N . ALA A 1 180 ? 11.290 13.901 -10.678 1.00 88.69 180 ALA A N 1
ATOM 1415 C CA . ALA A 1 180 ? 12.703 13.865 -11.042 1.00 88.69 180 ALA A CA 1
ATOM 1416 C C . ALA A 1 180 ? 12.918 13.344 -12.473 1.00 88.69 180 ALA A C 1
ATOM 1418 O O . ALA A 1 180 ? 13.761 13.869 -13.202 1.00 88.69 180 ALA A O 1
ATOM 1419 N N . GLN A 1 181 ? 12.121 12.367 -12.912 1.00 86.44 181 GLN A N 1
ATOM 1420 C CA . GLN A 1 181 ? 12.148 11.902 -14.292 1.00 86.44 181 GLN A CA 1
ATOM 1421 C C . GLN A 1 181 ? 11.612 12.960 -15.270 1.00 86.44 181 GLN A C 1
ATOM 1423 O O . GLN A 1 181 ? 12.236 13.181 -16.304 1.00 86.44 181 GLN A O 1
ATOM 1428 N N . THR A 1 182 ? 10.498 13.633 -14.958 1.00 82.88 182 THR A N 1
ATOM 1429 C CA . THR A 1 182 ? 9.903 14.650 -15.851 1.00 82.88 182 THR A CA 1
ATOM 1430 C C . THR A 1 182 ? 10.806 15.858 -16.075 1.00 82.88 182 THR A C 1
ATOM 1432 O O . THR A 1 182 ? 10.851 16.381 -17.183 1.00 82.88 182 THR A O 1
ATOM 1435 N N . ILE A 1 183 ? 11.570 16.267 -15.059 1.00 92.56 183 ILE A N 1
ATOM 1436 C CA . ILE A 1 183 ? 12.528 17.377 -15.172 1.00 92.56 183 ILE A CA 1
ATOM 1437 C C . ILE A 1 183 ? 13.888 16.937 -15.738 1.00 92.56 183 ILE A C 1
ATOM 1439 O O . ILE A 1 183 ? 14.783 17.763 -15.888 1.00 92.56 183 ILE A O 1
ATOM 1443 N N . GLY A 1 184 ? 14.081 15.640 -16.009 1.00 88.12 184 GLY A N 1
ATOM 1444 C CA . GLY A 1 184 ? 15.354 15.102 -16.489 1.00 88.12 184 GLY A CA 1
ATOM 1445 C C . GLY A 1 184 ? 16.474 15.091 -15.442 1.00 88.12 184 GLY A C 1
ATOM 1446 O O . GLY A 1 184 ? 17.641 15.003 -15.813 1.00 88.12 184 GLY A O 1
ATOM 1447 N N . ALA A 1 185 ? 16.165 15.139 -14.140 1.00 88.75 185 ALA A N 1
ATOM 1448 C CA . ALA A 1 185 ? 17.176 15.143 -13.073 1.00 88.75 185 ALA A CA 1
ATOM 1449 C C . ALA A 1 185 ? 18.036 13.867 -13.053 1.00 88.75 185 ALA A C 1
ATOM 1451 O O . ALA A 1 185 ? 19.166 13.886 -12.567 1.00 88.75 185 ALA A O 1
ATOM 1452 N N . PHE A 1 186 ? 17.524 12.768 -13.614 1.00 86.06 186 PHE A N 1
ATOM 1453 C CA . PHE A 1 186 ? 18.266 11.515 -13.769 1.00 86.06 186 PHE A CA 1
ATOM 1454 C C . PHE A 1 186 ? 19.185 11.477 -14.997 1.00 86.06 186 PHE A C 1
ATOM 1456 O O . PHE A 1 186 ? 19.944 10.524 -15.139 1.00 86.06 186 PHE A O 1
ATOM 1463 N N . ASN A 1 187 ? 19.172 12.505 -15.851 1.00 83.75 187 ASN A N 1
ATOM 1464 C CA . ASN A 1 187 ? 20.016 12.572 -17.047 1.00 83.75 187 ASN A CA 1
ATOM 1465 C C . ASN A 1 187 ? 21.409 13.166 -16.775 1.00 83.75 187 ASN A C 1
ATOM 1467 O O . ASN A 1 187 ? 22.082 13.614 -17.700 1.00 83.75 187 ASN A O 1
ATOM 1471 N N . ASN A 1 188 ? 21.849 13.210 -15.516 1.00 87.62 188 ASN A N 1
ATOM 1472 C CA . ASN A 1 188 ? 23.198 13.653 -15.182 1.00 87.62 188 ASN A CA 1
ATOM 1473 C C . ASN A 1 188 ? 24.191 12.476 -15.231 1.00 87.62 188 ASN A C 1
ATOM 1475 O O . ASN A 1 188 ? 23.840 11.325 -14.956 1.00 87.62 188 ASN A O 1
ATOM 1479 N N . CYS A 1 189 ? 25.453 12.771 -15.562 1.00 84.31 189 CYS A N 1
ATOM 1480 C CA . CYS A 1 189 ? 26.496 11.746 -15.649 1.00 84.31 189 CYS A CA 1
ATOM 1481 C C . CYS A 1 189 ? 26.644 10.986 -14.329 1.00 84.31 189 CYS A C 1
ATOM 1483 O O . CYS A 1 189 ? 26.787 9.773 -14.352 1.00 84.31 189 CYS A O 1
ATOM 1485 N N . ALA A 1 190 ? 26.533 11.682 -13.190 1.00 85.06 190 ALA A N 1
ATOM 1486 C CA . ALA A 1 190 ? 26.635 11.080 -11.864 1.00 85.06 190 ALA A CA 1
ATOM 1487 C C . ALA A 1 190 ? 25.598 9.974 -11.640 1.00 85.06 190 ALA A C 1
ATOM 1489 O O . ALA A 1 190 ? 25.920 8.959 -11.040 1.00 85.06 190 ALA A O 1
ATOM 1490 N N . CYS A 1 191 ? 24.369 10.149 -12.124 1.00 84.44 191 CYS A N 1
ATOM 1491 C CA . CYS A 1 191 ? 23.300 9.185 -11.934 1.00 84.44 191 CYS A CA 1
ATOM 1492 C C . CYS A 1 191 ? 23.356 8.038 -12.935 1.00 84.44 191 CYS A C 1
ATOM 1494 O O . CYS A 1 191 ? 23.072 6.896 -12.571 1.00 84.44 191 CYS A O 1
ATOM 1496 N N . MET A 1 192 ? 23.740 8.329 -14.179 1.00 80.25 192 MET A N 1
ATOM 1497 C CA . MET A 1 192 ? 23.887 7.295 -15.196 1.00 80.25 192 MET A CA 1
ATOM 1498 C C . MET A 1 192 ? 25.107 6.394 -14.946 1.00 80.25 192 MET A C 1
ATOM 1500 O O . MET A 1 192 ? 25.049 5.209 -15.252 1.00 80.25 192 MET A O 1
ATOM 1504 N N . THR A 1 193 ? 26.183 6.916 -14.345 1.00 82.06 193 THR A N 1
ATOM 1505 C CA . THR A 1 193 ? 27.348 6.113 -13.929 1.00 82.06 193 THR A CA 1
ATOM 1506 C C . THR A 1 193 ? 27.239 5.587 -12.495 1.00 82.06 193 THR A C 1
ATOM 1508 O O . THR A 1 193 ? 28.053 4.754 -12.086 1.00 82.06 193 THR A O 1
ATOM 1511 N N . SER A 1 194 ? 26.237 6.040 -11.722 1.00 75.19 194 SER A N 1
ATOM 1512 C CA . SER A 1 194 ? 26.008 5.584 -10.349 1.00 75.19 194 SER A CA 1
ATOM 1513 C C . SER A 1 194 ? 25.676 4.099 -10.343 1.00 75.19 194 SER A C 1
ATOM 1515 O O . SER A 1 194 ? 24.586 3.678 -10.727 1.00 75.19 194 SER A O 1
ATOM 1517 N N . THR A 1 195 ? 26.605 3.293 -9.842 1.00 67.88 195 THR A N 1
ATOM 1518 C CA . THR A 1 195 ? 26.317 1.914 -9.471 1.00 67.88 195 THR A CA 1
ATOM 1519 C C . THR A 1 195 ? 25.872 1.846 -8.034 1.00 67.88 195 THR A C 1
ATOM 1521 O O . THR A 1 195 ? 26.688 1.910 -7.116 1.00 67.88 195 THR A O 1
ATOM 1524 N N . TRP A 1 196 ? 24.591 1.560 -7.846 1.00 68.44 196 TRP A N 1
ATOM 1525 C CA . TRP A 1 196 ? 24.079 1.071 -6.569 1.00 68.44 196 TRP A CA 1
ATOM 1526 C C . TRP A 1 196 ? 24.732 -0.262 -6.129 1.00 68.44 196 TRP A C 1
ATOM 1528 O O . TRP A 1 196 ? 24.620 -0.637 -4.969 1.00 68.44 196 TRP A O 1
ATOM 1538 N N . ALA A 1 197 ? 25.454 -0.953 -7.027 1.00 60.12 197 ALA A N 1
ATOM 1539 C CA . ALA A 1 197 ? 26.111 -2.246 -6.797 1.00 60.12 197 ALA A CA 1
ATOM 1540 C C . ALA A 1 197 ? 27.659 -2.201 -6.688 1.00 60.12 197 ALA A C 1
ATOM 1542 O O . ALA A 1 197 ? 28.313 -3.226 -6.837 1.00 60.12 197 ALA A O 1
ATOM 1543 N N . GLY A 1 198 ? 28.270 -1.037 -6.438 1.00 65.44 198 GLY A N 1
ATOM 1544 C CA . GLY A 1 198 ? 29.683 -0.929 -6.026 1.00 65.44 198 GLY A CA 1
ATOM 1545 C C . GLY A 1 198 ? 30.780 -1.106 -7.093 1.00 65.44 198 GLY A C 1
ATOM 1546 O O . GLY A 1 198 ? 31.915 -0.736 -6.817 1.00 65.44 198 GLY A O 1
ATOM 1547 N N . VAL A 1 199 ? 30.485 -1.606 -8.299 1.00 63.44 199 VAL A N 1
ATOM 1548 C CA . VAL A 1 199 ? 31.524 -1.941 -9.311 1.00 63.44 199 VAL A CA 1
ATOM 1549 C C . VAL A 1 199 ? 31.713 -0.875 -10.414 1.00 63.44 199 VAL A C 1
ATOM 1551 O O . VAL A 1 199 ? 32.569 -1.019 -11.276 1.00 63.44 199 VAL A O 1
ATOM 1554 N N . GLY A 1 200 ? 31.007 0.257 -10.361 1.00 62.97 200 GLY A N 1
ATOM 1555 C CA . GLY A 1 200 ? 31.101 1.313 -11.377 1.00 62.97 200 GLY A CA 1
ATOM 1556 C C . GLY A 1 200 ? 30.372 0.946 -12.676 1.00 62.97 200 GLY A C 1
ATOM 1557 O O . GLY A 1 200 ? 30.459 -0.174 -13.175 1.00 62.97 200 GLY A O 1
ATOM 1558 N N . GLY A 1 201 ? 29.560 1.871 -13.190 1.00 69.00 201 GLY A N 1
ATOM 1559 C CA . GLY A 1 201 ? 28.759 1.663 -14.394 1.00 69.00 201 GLY A CA 1
ATOM 1560 C C . GLY A 1 201 ? 29.500 2.234 -15.591 1.00 69.00 201 GLY A C 1
ATOM 1561 O O . GLY A 1 201 ? 29.913 3.393 -15.549 1.00 69.00 201 GLY A O 1
ATOM 1562 N N . TYR A 1 202 ? 29.684 1.443 -16.647 1.00 71.50 202 TYR A N 1
ATOM 1563 C CA . TYR A 1 202 ? 30.227 1.959 -17.901 1.00 71.50 202 TYR A CA 1
ATOM 1564 C C . TYR A 1 202 ? 29.126 2.684 -18.678 1.00 71.50 202 TYR A C 1
ATOM 1566 O O . TYR A 1 202 ? 28.070 2.108 -18.943 1.00 71.50 202 TYR A O 1
ATOM 1574 N N . LEU A 1 203 ? 29.385 3.939 -19.044 1.00 75.06 203 LEU A N 1
ATOM 1575 C CA . LEU A 1 203 ? 28.505 4.728 -19.894 1.00 75.06 203 LEU A CA 1
ATOM 1576 C C . LEU A 1 203 ? 29.130 4.885 -21.276 1.00 75.06 203 LEU A C 1
ATOM 1578 O O . LEU A 1 203 ? 30.188 5.497 -21.418 1.00 75.06 203 LEU A O 1
ATOM 1582 N N . ASP A 1 204 ? 28.450 4.360 -22.289 1.00 77.56 204 ASP A N 1
ATOM 1583 C CA . ASP A 1 204 ? 28.829 4.566 -23.681 1.00 77.56 204 ASP A CA 1
ATOM 1584 C C . ASP A 1 204 ? 28.188 5.856 -24.217 1.00 77.56 204 ASP A C 1
ATOM 1586 O O . ASP A 1 204 ? 26.986 5.916 -24.495 1.00 77.56 204 ASP A O 1
ATOM 1590 N N . PHE A 1 205 ? 29.001 6.901 -24.383 1.00 80.69 205 PHE A N 1
ATOM 1591 C CA . PHE A 1 205 ? 28.567 8.189 -24.932 1.00 80.69 205 PHE A CA 1
ATOM 1592 C C . PHE A 1 205 ? 28.110 8.113 -26.396 1.00 80.69 205 PHE A C 1
ATOM 1594 O O . PHE A 1 205 ? 27.478 9.050 -26.879 1.00 80.69 205 PHE A O 1
ATOM 1601 N N . THR A 1 206 ? 28.400 7.027 -27.113 1.00 79.75 206 THR A N 1
ATOM 1602 C CA . THR A 1 206 ? 27.975 6.866 -28.510 1.00 79.75 206 THR A CA 1
ATOM 1603 C C . THR A 1 206 ? 26.562 6.296 -28.637 1.00 79.75 206 THR A C 1
ATOM 1605 O O . THR A 1 206 ? 25.897 6.539 -29.643 1.00 79.75 206 THR A O 1
ATOM 1608 N N . GLN A 1 207 ? 26.065 5.597 -27.608 1.00 74.44 207 GLN A N 1
ATOM 1609 C CA . GLN A 1 207 ? 24.762 4.917 -27.633 1.00 74.44 207 GLN A CA 1
ATOM 1610 C C . GLN A 1 207 ? 23.765 5.398 -26.570 1.00 74.44 207 GLN A C 1
ATOM 1612 O O . GLN A 1 207 ? 22.614 4.969 -26.590 1.00 74.44 207 GLN A O 1
ATOM 1617 N N . PHE A 1 208 ? 24.142 6.314 -25.670 1.00 72.62 208 PHE A N 1
ATOM 1618 C CA . PHE A 1 208 ? 23.292 6.680 -24.523 1.00 72.62 208 PHE A CA 1
ATOM 1619 C C . PHE A 1 208 ? 21.899 7.231 -24.886 1.00 72.62 208 PHE A C 1
ATOM 1621 O O . PHE A 1 208 ? 20.986 7.141 -24.069 1.00 72.62 208 PHE A O 1
ATOM 1628 N N . ASN A 1 209 ? 21.723 7.798 -26.087 1.00 74.62 209 ASN A N 1
ATOM 1629 C CA . ASN A 1 209 ? 20.447 8.362 -26.545 1.00 74.62 209 ASN A CA 1
ATOM 1630 C C . ASN A 1 209 ? 19.912 7.716 -27.836 1.00 74.62 209 ASN A C 1
ATOM 1632 O O . ASN A 1 209 ? 18.950 8.206 -28.423 1.00 74.62 209 ASN A O 1
ATOM 1636 N N . ILE A 1 210 ? 20.546 6.643 -28.317 1.00 78.50 210 ILE A N 1
ATOM 1637 C CA . ILE A 1 210 ? 20.186 6.012 -29.589 1.00 78.50 210 ILE A CA 1
ATOM 1638 C C . ILE A 1 210 ? 20.016 4.510 -29.363 1.00 78.50 210 ILE A C 1
ATOM 1640 O O . ILE A 1 210 ? 20.968 3.734 -29.401 1.00 78.50 210 ILE A O 1
ATOM 1644 N N . ALA A 1 211 ? 18.770 4.090 -29.157 1.00 73.00 211 ALA A N 1
ATOM 1645 C CA . ALA A 1 211 ? 18.400 2.683 -29.105 1.00 73.00 211 ALA A CA 1
ATOM 1646 C C . ALA A 1 211 ? 18.097 2.167 -30.523 1.00 73.00 211 ALA A C 1
ATOM 1648 O O . ALA A 1 211 ? 16.942 2.055 -30.916 1.00 73.00 211 ALA A O 1
ATOM 1649 N N . ASN A 1 212 ? 19.130 1.830 -31.300 1.00 81.75 212 ASN A N 1
ATOM 1650 C CA . ASN A 1 212 ? 18.956 1.290 -32.663 1.00 81.75 212 ASN A CA 1
ATOM 1651 C C . ASN A 1 212 ? 18.455 -0.171 -32.701 1.00 81.75 212 ASN A C 1
ATOM 1653 O O . ASN A 1 212 ? 18.283 -0.751 -33.772 1.00 81.75 212 ASN A O 1
ATOM 1657 N N . GLY A 1 213 ? 18.233 -0.801 -31.544 1.00 83.19 213 GLY A N 1
ATOM 1658 C CA . GLY A 1 213 ? 17.736 -2.170 -31.466 1.00 83.19 213 GLY A CA 1
ATOM 1659 C C . GLY A 1 213 ? 16.220 -2.237 -31.646 1.00 83.19 213 GLY A C 1
ATOM 1660 O O . GLY A 1 213 ? 15.480 -1.781 -30.778 1.00 83.19 213 GLY A O 1
ATOM 1661 N N . SER A 1 214 ? 15.748 -2.922 -32.692 1.00 85.94 214 SER A N 1
ATOM 1662 C CA . SER A 1 214 ? 14.315 -3.224 -32.905 1.00 85.94 214 SER A CA 1
ATOM 1663 C C . SER A 1 214 ? 13.665 -4.003 -31.749 1.00 85.94 214 SER A C 1
ATOM 1665 O O . SER A 1 214 ? 12.443 -4.044 -31.614 1.00 85.94 214 SER A O 1
ATOM 1667 N N . LEU A 1 215 ? 14.475 -4.617 -30.883 1.00 82.38 215 LEU A N 1
ATOM 1668 C CA . LEU A 1 215 ? 14.027 -5.255 -29.647 1.00 82.38 215 LEU A CA 1
ATOM 1669 C C . LEU A 1 215 ? 13.540 -4.243 -28.600 1.00 82.38 215 LEU A C 1
ATOM 1671 O O . LEU A 1 215 ? 12.587 -4.538 -27.887 1.00 82.38 215 LEU A O 1
ATOM 1675 N N . VAL A 1 216 ? 14.144 -3.053 -28.520 1.00 79.19 216 VAL A N 1
ATOM 1676 C CA . VAL A 1 216 ? 13.801 -2.045 -27.501 1.00 79.19 216 VAL A CA 1
ATOM 1677 C C . VAL A 1 216 ? 12.381 -1.532 -27.704 1.00 79.19 216 VAL A C 1
ATOM 1679 O O . VAL A 1 216 ? 11.610 -1.459 -26.750 1.00 79.19 216 VAL A O 1
ATOM 1682 N N . GLU A 1 217 ? 12.013 -1.261 -28.955 1.00 82.56 217 GLU A N 1
ATOM 1683 C CA . GLU A 1 217 ? 10.652 -0.871 -29.324 1.00 82.56 217 GLU A CA 1
ATOM 1684 C C . GLU A 1 217 ? 9.639 -1.952 -28.920 1.00 82.56 217 GLU A C 1
ATOM 1686 O O . GLU A 1 217 ? 8.641 -1.658 -28.259 1.00 82.56 217 GLU A O 1
ATOM 1691 N N . LYS A 1 218 ? 9.933 -3.225 -29.224 1.00 84.31 218 LYS A N 1
ATOM 1692 C CA . LYS A 1 218 ? 9.066 -4.358 -28.862 1.00 84.31 218 LYS A CA 1
ATOM 1693 C C . LYS A 1 218 ? 8.873 -4.478 -27.350 1.00 84.31 218 LYS A C 1
ATOM 1695 O O . LYS A 1 218 ? 7.735 -4.607 -26.899 1.00 84.31 218 LYS A O 1
ATOM 1700 N N . TYR A 1 219 ? 9.949 -4.401 -26.564 1.00 80.25 219 TYR A N 1
ATOM 1701 C CA . TYR A 1 219 ? 9.860 -4.466 -25.101 1.00 80.25 219 TYR A CA 1
ATOM 1702 C C . TYR A 1 219 ? 9.111 -3.272 -24.509 1.00 80.25 219 TYR A C 1
ATOM 1704 O O . TYR A 1 219 ? 8.337 -3.441 -23.565 1.00 80.25 219 TYR A O 1
ATOM 1712 N N . TRP A 1 220 ? 9.289 -2.078 -25.075 1.00 80.06 220 TRP A N 1
ATOM 1713 C CA . TRP A 1 220 ? 8.583 -0.882 -24.629 1.00 80.06 220 TRP A CA 1
ATOM 1714 C C . TRP A 1 220 ? 7.077 -0.974 -24.886 1.00 80.06 220 TRP A C 1
ATOM 1716 O O . TRP A 1 220 ? 6.283 -0.716 -23.976 1.00 80.06 220 TRP A O 1
ATOM 1726 N N . ILE A 1 221 ? 6.675 -1.410 -26.087 1.00 83.69 221 ILE A N 1
ATOM 1727 C CA . ILE A 1 221 ? 5.264 -1.633 -26.430 1.00 83.69 221 ILE A CA 1
ATOM 1728 C C . ILE A 1 221 ? 4.668 -2.696 -25.506 1.00 83.69 221 ILE A C 1
ATOM 1730 O O . ILE A 1 221 ? 3.613 -2.472 -24.914 1.00 83.69 221 ILE A O 1
ATOM 1734 N N . GLN A 1 222 ? 5.357 -3.828 -25.331 1.00 83.75 222 GLN A N 1
ATOM 1735 C CA . GLN A 1 222 ? 4.887 -4.920 -24.481 1.00 83.75 222 GLN A CA 1
ATOM 1736 C C . GLN A 1 222 ? 4.719 -4.470 -23.024 1.00 83.75 222 GLN A C 1
ATOM 1738 O O . GLN A 1 222 ? 3.668 -4.694 -22.424 1.00 83.75 222 GLN A O 1
ATOM 1743 N N . GLY A 1 223 ? 5.726 -3.808 -22.455 1.00 77.06 223 GLY A N 1
ATOM 1744 C CA . GLY A 1 223 ? 5.688 -3.339 -21.073 1.00 77.06 223 GLY A CA 1
ATOM 1745 C C . GLY A 1 223 ? 4.612 -2.276 -20.834 1.00 77.06 223 GLY A C 1
ATOM 1746 O O . GLY A 1 223 ? 3.897 -2.334 -19.829 1.00 77.06 223 GLY A O 1
ATOM 1747 N N . THR A 1 224 ? 4.442 -1.346 -21.778 1.00 78.25 224 THR A N 1
ATOM 1748 C CA . THR A 1 224 ? 3.393 -0.318 -21.719 1.00 78.25 224 THR A CA 1
ATOM 1749 C C . THR A 1 224 ? 2.010 -0.952 -21.813 1.00 78.25 224 THR A C 1
ATOM 1751 O O . THR A 1 224 ? 1.156 -0.677 -20.972 1.00 78.25 224 THR A O 1
ATOM 1754 N N . ALA A 1 225 ? 1.800 -1.864 -22.767 1.00 83.56 225 ALA A N 1
ATOM 1755 C CA . ALA A 1 225 ? 0.532 -2.566 -22.932 1.00 83.56 225 ALA A CA 1
ATOM 1756 C C . ALA A 1 225 ? 0.152 -3.353 -21.669 1.00 83.56 225 ALA A C 1
ATOM 1758 O O . ALA A 1 225 ? -0.959 -3.193 -21.163 1.00 83.56 225 ALA A O 1
ATOM 1759 N N . ILE A 1 226 ? 1.080 -4.139 -21.110 1.00 80.44 226 ILE A N 1
ATOM 1760 C CA . ILE A 1 226 ? 0.846 -4.899 -19.874 1.00 80.44 226 ILE A CA 1
ATOM 1761 C C . ILE A 1 226 ? 0.485 -3.954 -18.723 1.00 80.44 226 ILE A C 1
ATOM 1763 O O . ILE A 1 226 ? -0.510 -4.179 -18.035 1.00 80.44 226 ILE A O 1
ATOM 1767 N N . THR A 1 227 ? 1.247 -2.875 -18.531 1.00 77.06 227 THR A N 1
ATOM 1768 C CA . THR A 1 227 ? 1.020 -1.934 -17.424 1.00 77.06 227 THR A CA 1
ATOM 1769 C C . THR A 1 227 ? -0.322 -1.213 -17.559 1.00 77.06 227 THR A C 1
ATOM 1771 O O . THR A 1 227 ? -1.080 -1.151 -16.592 1.00 77.06 227 THR A O 1
ATOM 1774 N N . CYS A 1 228 ? -0.664 -0.721 -18.754 1.00 80.25 228 CYS A N 1
ATOM 1775 C CA . CYS A 1 228 ? -1.947 -0.069 -19.021 1.00 80.25 228 CYS A CA 1
ATOM 1776 C C . CYS A 1 228 ? -3.130 -1.018 -18.815 1.00 80.25 228 CYS A C 1
ATOM 1778 O O . CYS A 1 228 ? -4.122 -0.621 -18.206 1.00 80.25 228 CYS A O 1
ATOM 1780 N N . VAL A 1 229 ? -3.024 -2.270 -19.271 1.00 83.38 229 VAL A N 1
ATOM 1781 C CA . VAL A 1 229 ? -4.077 -3.277 -19.086 1.00 83.38 229 VAL A CA 1
ATOM 1782 C C . VAL A 1 229 ? -4.254 -3.602 -17.606 1.00 83.38 229 VAL A C 1
ATOM 1784 O O . VAL A 1 229 ? -5.367 -3.511 -17.096 1.00 83.38 229 VAL A O 1
ATOM 1787 N N . VAL A 1 230 ? -3.177 -3.924 -16.887 1.00 78.88 230 VAL A N 1
ATOM 1788 C CA . VAL A 1 230 ? -3.243 -4.283 -15.460 1.00 78.88 230 VAL A CA 1
ATOM 1789 C C . VAL A 1 230 ? -3.779 -3.122 -14.622 1.00 78.88 230 VAL A C 1
ATOM 1791 O O . VAL A 1 230 ? -4.677 -3.314 -13.802 1.00 78.88 230 VAL A O 1
ATOM 1794 N N . MET A 1 231 ? -3.282 -1.905 -14.853 1.00 77.12 231 MET A N 1
ATOM 1795 C CA . MET A 1 231 ? -3.746 -0.712 -14.146 1.00 77.12 231 MET A CA 1
ATOM 1796 C C . MET A 1 231 ? -5.200 -0.374 -14.492 1.00 77.12 231 MET A C 1
ATOM 1798 O O . MET A 1 231 ? -5.985 -0.067 -13.597 1.00 77.12 231 MET A O 1
ATOM 1802 N N . GLY A 1 232 ? -5.579 -0.473 -15.770 1.00 78.69 232 GLY A N 1
ATOM 1803 C CA . GLY A 1 232 ? -6.947 -0.244 -16.233 1.00 78.69 232 GLY A CA 1
ATOM 1804 C C . GLY A 1 232 ? -7.939 -1.235 -15.626 1.00 78.69 232 GLY A C 1
ATOM 1805 O O . GLY A 1 232 ? -8.993 -0.826 -15.142 1.00 78.69 232 GLY A O 1
ATOM 1806 N N . LEU A 1 233 ? -7.576 -2.521 -15.563 1.00 80.44 233 LEU A N 1
ATOM 1807 C CA . LEU A 1 233 ? -8.375 -3.553 -14.899 1.00 80.44 233 LEU A CA 1
ATOM 1808 C C . LEU A 1 233 ? -8.491 -3.298 -13.391 1.00 80.44 233 LEU A C 1
ATOM 1810 O O . LEU A 1 233 ? -9.593 -3.372 -12.846 1.00 80.44 233 LEU A O 1
ATOM 1814 N N . GLY A 1 234 ? -7.386 -2.950 -12.723 1.00 77.94 234 GLY A N 1
ATOM 1815 C CA . GLY A 1 234 ? -7.379 -2.624 -11.295 1.00 77.94 234 GLY A CA 1
ATOM 1816 C C . GLY A 1 234 ? -8.258 -1.416 -10.962 1.00 77.94 234 GLY A C 1
ATOM 1817 O O . GLY A 1 234 ? -9.099 -1.484 -10.065 1.00 77.94 234 GLY A O 1
ATOM 1818 N N . MET A 1 235 ? -8.128 -0.330 -11.725 1.00 78.06 235 MET A N 1
ATOM 1819 C CA . MET A 1 235 ? -8.945 0.872 -11.549 1.00 78.06 235 MET A CA 1
ATOM 1820 C C . MET A 1 235 ? -10.420 0.603 -11.865 1.00 78.06 235 MET A C 1
ATOM 1822 O O . MET A 1 235 ? -11.298 0.991 -11.095 1.00 78.06 235 MET A O 1
ATOM 1826 N N . GLY A 1 236 ? -10.701 -0.125 -12.950 1.00 82.56 236 GLY A N 1
ATOM 1827 C CA . GLY A 1 236 ? -12.054 -0.545 -13.306 1.00 82.56 236 GLY A CA 1
ATOM 1828 C C . GLY A 1 236 ? -12.716 -1.365 -12.198 1.00 82.56 236 GLY A C 1
ATOM 1829 O O . GLY A 1 236 ? -13.874 -1.120 -11.864 1.00 82.56 236 GLY A O 1
ATOM 1830 N N . TYR A 1 237 ? -11.971 -2.275 -11.564 1.00 83.50 237 TYR A N 1
ATOM 1831 C CA . TYR A 1 237 ? -12.455 -3.047 -10.421 1.00 83.50 237 TYR A CA 1
ATOM 1832 C C . TYR A 1 237 ? -12.795 -2.157 -9.218 1.00 83.50 237 TYR A C 1
ATOM 1834 O O . TYR A 1 237 ? -13.880 -2.287 -8.651 1.00 83.50 237 TYR A O 1
ATOM 1842 N N . ILE A 1 238 ? -11.907 -1.226 -8.847 1.00 80.94 238 ILE A N 1
ATOM 1843 C CA . ILE A 1 238 ? -12.134 -0.302 -7.722 1.00 80.94 238 ILE A CA 1
ATOM 1844 C C . ILE A 1 238 ? -13.384 0.550 -7.964 1.00 80.94 238 ILE A C 1
ATOM 1846 O O . ILE A 1 238 ? -14.227 0.673 -7.075 1.00 80.94 238 ILE A O 1
ATOM 1850 N N . VAL A 1 239 ? -13.537 1.099 -9.172 1.00 85.75 239 VAL A N 1
ATOM 1851 C CA . VAL A 1 239 ? -14.721 1.882 -9.556 1.00 85.75 239 VAL A CA 1
ATOM 1852 C C . VAL A 1 239 ? -15.983 1.022 -9.486 1.00 85.75 239 VAL A C 1
ATOM 1854 O O . VAL A 1 239 ? -16.997 1.465 -8.951 1.00 85.75 239 VAL A O 1
ATOM 1857 N N . LEU A 1 240 ? -15.929 -0.223 -9.963 1.00 85.38 240 LEU A N 1
ATOM 1858 C CA . LEU A 1 240 ? -17.066 -1.142 -9.932 1.00 85.38 240 LEU A CA 1
ATOM 1859 C C . LEU A 1 240 ? -17.485 -1.488 -8.492 1.00 85.38 240 LEU A C 1
ATOM 1861 O O . LEU A 1 240 ? -18.678 -1.465 -8.180 1.00 85.38 240 LEU A O 1
ATOM 1865 N N . GLU A 1 241 ? -16.529 -1.754 -7.596 1.00 86.19 241 GLU A N 1
ATOM 1866 C CA . GLU A 1 241 ? -16.789 -1.942 -6.160 1.00 86.19 241 GLU A CA 1
ATOM 1867 C C . GLU A 1 241 ? -17.388 -0.695 -5.509 1.00 86.19 241 GLU A C 1
ATOM 1869 O O . GLU A 1 241 ? -18.364 -0.792 -4.758 1.00 86.19 241 GLU A O 1
ATOM 1874 N N . TRP A 1 242 ? -16.848 0.482 -5.829 1.00 87.75 242 TRP A N 1
ATOM 1875 C CA . TRP A 1 242 ? -17.368 1.749 -5.329 1.00 87.75 242 TRP A CA 1
ATOM 1876 C C . TRP A 1 242 ? -18.820 1.973 -5.768 1.00 87.75 242 TRP A C 1
ATOM 1878 O O . TRP A 1 242 ? -19.677 2.227 -4.921 1.00 87.75 242 TRP A O 1
ATOM 1888 N N . LEU A 1 243 ? -19.133 1.767 -7.052 1.00 86.75 243 LEU A N 1
ATOM 1889 C CA . LEU A 1 243 ? -20.493 1.881 -7.591 1.00 86.75 243 LEU A CA 1
ATOM 1890 C C . LEU A 1 243 ? -21.476 0.920 -6.910 1.00 86.75 243 LEU A C 1
ATOM 1892 O O . LEU A 1 243 ? -22.613 1.294 -6.624 1.00 86.75 243 LEU A O 1
ATOM 1896 N N . MET A 1 244 ? -21.054 -0.308 -6.592 1.00 87.12 244 MET A N 1
ATOM 1897 C CA . MET A 1 244 ? -21.921 -1.250 -5.876 1.00 87.12 244 MET A CA 1
ATOM 1898 C C . MET A 1 244 ? -22.215 -0.826 -4.437 1.00 87.12 244 MET A C 1
ATOM 1900 O O . MET A 1 244 ? -23.238 -1.228 -3.883 1.00 87.12 244 MET A O 1
ATOM 1904 N N . GLN A 1 245 ? -21.345 -0.032 -3.820 1.00 90.06 245 GLN A N 1
ATOM 1905 C CA . GLN A 1 245 ? -21.454 0.358 -2.415 1.00 90.06 245 GLN A CA 1
ATOM 1906 C C . GLN A 1 245 ? -21.915 1.806 -2.215 1.00 90.06 245 GLN A C 1
ATOM 1908 O O . GLN A 1 245 ? -22.226 2.178 -1.087 1.00 90.06 245 GLN A O 1
ATOM 1913 N N . ALA A 1 246 ? -22.021 2.598 -3.284 1.00 88.56 246 ALA A N 1
ATOM 1914 C CA . ALA A 1 246 ? -22.437 4.000 -3.233 1.00 88.56 246 ALA A CA 1
ATOM 1915 C C . ALA A 1 246 ? -23.839 4.203 -2.621 1.00 88.56 246 ALA A C 1
ATOM 1917 O O . ALA A 1 246 ? -24.075 5.189 -1.939 1.00 88.56 246 ALA A O 1
ATOM 1918 N N . HIS A 1 247 ? -24.757 3.240 -2.761 1.00 88.75 247 HIS A N 1
ATOM 1919 C CA . HIS A 1 247 ? -26.095 3.315 -2.146 1.00 88.75 247 HIS A CA 1
ATOM 1920 C C . HIS A 1 247 ? -26.087 3.312 -0.603 1.00 88.75 247 HIS A C 1
ATOM 1922 O O . HIS A 1 247 ? -27.114 3.568 0.011 1.00 88.75 247 HIS A O 1
ATOM 1928 N N . LEU A 1 248 ? -24.959 2.987 0.038 1.00 88.88 248 LEU A N 1
ATOM 1929 C CA . LEU A 1 248 ? -24.834 3.017 1.499 1.00 88.88 248 LEU A CA 1
ATOM 1930 C C . LEU A 1 248 ? -24.512 4.415 2.041 1.00 88.88 248 LEU A C 1
ATOM 1932 O O . LEU A 1 248 ? -24.513 4.590 3.257 1.00 88.88 248 LEU A O 1
ATOM 1936 N N . SER A 1 249 ? -24.194 5.387 1.178 1.00 88.62 249 SER A N 1
ATOM 1937 C CA . SER A 1 249 ? -23.896 6.763 1.595 1.00 88.62 249 SER A CA 1
ATOM 1938 C C . SER A 1 249 ? -25.089 7.715 1.498 1.00 88.62 249 SER A C 1
ATOM 1940 O O . SER A 1 249 ? -24.934 8.888 1.820 1.00 88.62 249 SER A O 1
ATOM 1942 N N . THR A 1 250 ? -26.254 7.257 1.037 1.00 91.62 250 THR A N 1
ATOM 1943 C CA . THR A 1 250 ? -27.480 8.067 0.986 1.00 91.62 250 THR A CA 1
ATOM 1944 C C . THR A 1 250 ? -28.188 8.050 2.339 1.00 91.62 250 THR A C 1
ATOM 1946 O O . THR A 1 250 ? -28.426 6.974 2.888 1.00 91.62 250 THR A O 1
ATOM 1949 N N . GLU A 1 251 ? -28.523 9.229 2.867 1.00 92.44 251 GLU A N 1
ATOM 1950 C CA . GLU A 1 251 ? -29.213 9.391 4.157 1.00 92.44 251 GLU A CA 1
ATOM 1951 C C . GLU A 1 251 ? -30.720 9.091 4.059 1.00 92.44 251 GLU A C 1
ATOM 1953 O O . GLU A 1 251 ? -31.296 8.525 4.987 1.00 92.44 251 GLU A O 1
ATOM 1958 N N . ASP A 1 252 ? -31.346 9.388 2.913 1.00 94.94 252 ASP A N 1
ATOM 1959 C CA . ASP A 1 252 ? -32.750 9.054 2.657 1.00 94.94 252 ASP A CA 1
ATOM 1960 C C . ASP A 1 252 ? -32.921 7.548 2.392 1.00 94.94 252 ASP A C 1
ATOM 1962 O O . ASP A 1 252 ? -32.308 6.955 1.496 1.00 94.94 252 ASP A O 1
ATOM 1966 N N . TYR A 1 253 ? -33.794 6.921 3.180 1.00 93.75 253 TYR A N 1
ATOM 1967 C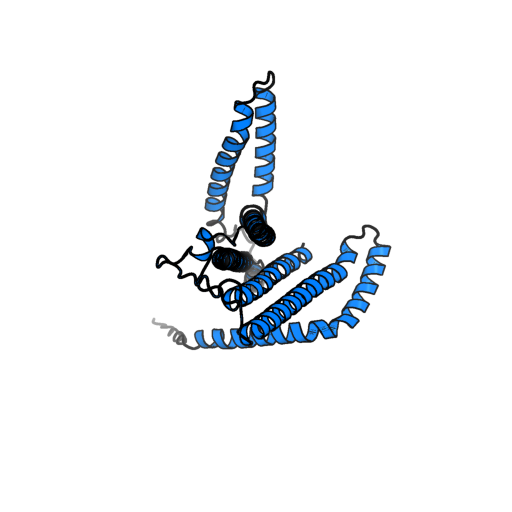 CA . TYR A 1 253 ? -34.100 5.499 3.097 1.00 93.75 253 TYR A CA 1
ATOM 1968 C C . TYR A 1 253 ? -34.737 5.091 1.760 1.00 93.75 253 TYR A C 1
ATOM 1970 O O . TYR A 1 253 ? -34.447 4.009 1.239 1.00 93.75 253 TYR A O 1
ATOM 1978 N N . ASN A 1 254 ? -35.603 5.931 1.190 1.00 95.88 254 ASN A N 1
ATOM 1979 C CA . ASN A 1 254 ? -36.301 5.625 -0.056 1.00 95.88 254 ASN A CA 1
ATOM 1980 C C . ASN A 1 254 ? -35.325 5.614 -1.237 1.00 95.88 254 ASN A C 1
ATOM 1982 O O . ASN A 1 254 ? -35.343 4.675 -2.044 1.00 95.88 254 ASN A O 1
ATOM 1986 N N . ASP A 1 255 ? -34.410 6.583 -1.276 1.00 93.81 255 ASP A N 1
ATOM 1987 C CA . ASP A 1 255 ? -33.344 6.653 -2.276 1.00 93.81 255 ASP A CA 1
ATOM 1988 C C . ASP A 1 255 ? -32.331 5.520 -2.099 1.00 93.81 255 ASP A C 1
ATOM 1990 O O . ASP A 1 255 ? -31.942 4.879 -3.081 1.00 93.81 255 ASP A O 1
ATOM 1994 N N . ALA A 1 256 ? -31.977 5.177 -0.855 1.00 93.50 256 ALA A N 1
ATOM 1995 C CA . ALA A 1 256 ? -31.136 4.017 -0.560 1.00 93.50 256 ALA A CA 1
ATOM 1996 C C . ALA A 1 256 ? -31.771 2.718 -1.088 1.00 93.50 256 ALA A C 1
ATOM 1998 O O . ALA A 1 256 ? -31.098 1.869 -1.686 1.00 93.50 256 ALA A O 1
ATOM 1999 N N . MET A 1 257 ? -33.091 2.569 -0.929 1.00 95.19 257 MET A N 1
ATOM 2000 C CA . MET A 1 257 ? -33.837 1.409 -1.414 1.00 95.19 257 MET A CA 1
ATOM 2001 C C . MET A 1 257 ? -33.912 1.369 -2.945 1.00 95.19 257 MET A C 1
ATOM 2003 O O . MET A 1 257 ? -33.767 0.297 -3.547 1.00 95.19 257 MET A O 1
ATOM 2007 N N . ALA A 1 258 ? -34.107 2.516 -3.599 1.00 95.38 258 ALA A N 1
ATOM 2008 C CA . ALA A 1 258 ? -34.046 2.624 -5.054 1.00 95.38 258 ALA A CA 1
ATOM 2009 C C . ALA A 1 258 ? -32.639 2.281 -5.572 1.00 95.38 258 ALA A C 1
ATOM 2011 O O . ALA A 1 258 ? -32.504 1.473 -6.498 1.00 95.38 258 ALA A O 1
ATOM 2012 N N . GLY A 1 259 ? -31.591 2.801 -4.929 1.00 94.19 259 GLY A N 1
ATOM 2013 C CA . GLY A 1 259 ? -30.193 2.476 -5.204 1.00 94.19 259 GLY A CA 1
ATOM 2014 C C . GLY A 1 259 ? -29.908 0.979 -5.074 1.00 94.19 259 GLY A C 1
ATOM 2015 O O . GLY A 1 259 ? -29.333 0.375 -5.981 1.00 94.19 259 GLY A O 1
ATOM 2016 N N . LEU A 1 260 ? -30.412 0.327 -4.021 1.00 95.06 260 LEU A N 1
ATOM 2017 C CA . LEU A 1 260 ? -30.262 -1.117 -3.816 1.00 95.06 260 LEU A CA 1
ATOM 2018 C C . LEU A 1 260 ? -30.867 -1.937 -4.969 1.00 95.06 260 LEU A C 1
ATOM 2020 O O . LEU A 1 260 ? -30.281 -2.935 -5.403 1.00 95.06 260 LEU A O 1
ATOM 2024 N N . ARG A 1 261 ? -32.026 -1.527 -5.506 1.00 96.00 261 ARG A N 1
ATOM 2025 C CA . ARG A 1 261 ? -32.640 -2.197 -6.669 1.00 96.00 261 ARG A CA 1
ATOM 2026 C C . ARG A 1 261 ? -31.774 -2.054 -7.922 1.00 96.00 261 ARG A C 1
ATOM 2028 O O . ARG A 1 261 ? -31.602 -3.043 -8.638 1.00 96.00 261 ARG A O 1
ATOM 2035 N N . HIS A 1 262 ? -31.201 -0.873 -8.162 1.00 94.12 262 HIS A N 1
ATOM 2036 C CA . HIS A 1 262 ? -30.285 -0.636 -9.283 1.00 94.12 262 HIS A CA 1
ATOM 2037 C C . HIS A 1 262 ? -29.005 -1.459 -9.142 1.00 94.12 262 HIS A C 1
ATOM 2039 O O . HIS A 1 262 ? -28.639 -2.173 -10.075 1.00 94.12 262 HIS A O 1
ATOM 2045 N N . VAL A 1 263 ? -28.396 -1.479 -7.953 1.00 94.81 263 VAL A N 1
ATOM 2046 C CA . VAL A 1 263 ? -27.204 -2.289 -7.664 1.00 94.81 263 VAL A CA 1
ATOM 2047 C C . VAL A 1 263 ? -27.480 -3.779 -7.870 1.00 94.81 263 VAL A C 1
ATOM 2049 O O . VAL A 1 263 ? -26.641 -4.479 -8.426 1.00 94.81 263 VAL A O 1
ATOM 2052 N N . ARG A 1 264 ? -28.665 -4.294 -7.513 1.00 94.81 264 ARG A N 1
ATOM 2053 C CA . ARG A 1 264 ? -29.030 -5.701 -7.784 1.00 94.81 264 ARG A CA 1
ATOM 2054 C C . ARG A 1 264 ? -29.146 -6.018 -9.279 1.00 94.81 264 ARG A C 1
ATOM 2056 O O . ARG A 1 264 ? -28.808 -7.134 -9.674 1.00 94.81 264 ARG A O 1
ATOM 2063 N N . ARG A 1 265 ? -29.630 -5.083 -10.108 1.00 94.94 265 ARG A N 1
ATOM 2064 C CA . ARG A 1 265 ? -29.645 -5.254 -11.576 1.00 94.94 265 ARG A CA 1
ATOM 2065 C C . ARG A 1 265 ? -28.234 -5.165 -12.147 1.00 94.94 265 ARG A C 1
ATOM 2067 O O . ARG A 1 265 ? -27.820 -6.060 -12.875 1.00 94.94 265 ARG A O 1
ATOM 2074 N N . PHE A 1 266 ? -27.476 -4.150 -11.743 1.00 93.00 266 PHE A N 1
ATOM 2075 C CA . PHE A 1 266 ? -26.090 -3.961 -12.159 1.00 93.00 266 PHE A CA 1
ATOM 2076 C C . PHE A 1 266 ? -25.204 -5.148 -11.762 1.00 93.00 266 PHE A C 1
ATOM 2078 O O . PHE A 1 266 ? -24.397 -5.609 -12.560 1.00 93.00 266 PHE A O 1
ATOM 2085 N N . ARG A 1 267 ? -25.403 -5.723 -10.570 1.00 92.12 267 ARG A N 1
ATOM 2086 C CA . ARG A 1 267 ? -24.695 -6.926 -10.109 1.00 92.12 267 ARG A CA 1
ATOM 2087 C C . ARG A 1 267 ? -25.012 -8.151 -10.961 1.00 92.12 267 ARG A C 1
ATOM 2089 O O . ARG A 1 267 ? -24.123 -8.963 -11.179 1.00 92.12 267 ARG A O 1
ATOM 2096 N N . ARG A 1 268 ? -26.254 -8.294 -11.437 1.00 93.69 268 ARG A N 1
ATOM 2097 C CA . ARG A 1 268 ? -26.612 -9.355 -12.391 1.00 93.69 268 ARG A CA 1
ATOM 2098 C C . ARG A 1 268 ? -25.917 -9.143 -13.733 1.00 93.69 268 ARG A C 1
ATOM 2100 O O . ARG A 1 268 ? -25.366 -10.093 -14.268 1.00 93.69 268 ARG A O 1
ATOM 2107 N N . PHE A 1 269 ? -25.872 -7.904 -14.220 1.00 92.62 269 PHE A N 1
ATOM 2108 C CA . PHE A 1 269 ? -25.196 -7.567 -15.475 1.00 92.62 269 PHE A CA 1
ATOM 2109 C C . PHE A 1 269 ? -23.673 -7.778 -15.405 1.00 92.62 269 PHE A C 1
ATOM 2111 O O . PHE A 1 269 ? -23.072 -8.366 -16.295 1.00 92.62 269 PHE A O 1
ATOM 2118 N N . THR A 1 270 ? -23.046 -7.374 -14.301 1.00 89.75 270 THR A N 1
ATOM 2119 C CA . THR A 1 270 ? -21.594 -7.506 -14.077 1.00 89.75 270 THR A CA 1
ATOM 2120 C C . THR A 1 270 ? -21.166 -8.879 -13.556 1.00 89.75 270 THR A C 1
ATOM 2122 O O . THR A 1 270 ? -19.973 -9.123 -13.371 1.00 89.75 270 THR A O 1
ATOM 2125 N N . TYR A 1 271 ? -22.105 -9.807 -13.337 1.00 87.25 271 TYR A N 1
ATOM 2126 C CA . TYR A 1 271 ? -21.799 -11.144 -12.826 1.00 87.25 271 TYR A CA 1
ATOM 2127 C C . TYR A 1 271 ? -20.840 -11.906 -13.748 1.00 87.25 271 TYR A C 1
ATOM 2129 O O . TYR A 1 271 ? -19.916 -12.560 -13.268 1.00 87.25 271 TYR A O 1
ATOM 2137 N N . TRP A 1 272 ? -21.001 -11.752 -15.066 1.00 89.12 272 TRP A N 1
ATOM 2138 C CA . TRP A 1 272 ? -20.146 -12.412 -16.052 1.00 89.12 272 TRP A CA 1
ATOM 2139 C C . TRP A 1 272 ? -18.688 -11.941 -15.988 1.00 89.12 272 TRP A C 1
ATOM 2141 O O . TRP A 1 272 ? -17.780 -12.750 -16.131 1.00 89.12 272 TRP A O 1
ATOM 2151 N N . VAL A 1 273 ? -18.453 -10.665 -15.666 1.00 81.56 273 VAL A N 1
ATOM 2152 C CA . VAL A 1 273 ? -17.098 -10.113 -15.481 1.00 81.56 273 VAL A CA 1
ATOM 2153 C C . VAL A 1 273 ? -16.445 -10.654 -14.204 1.00 81.56 273 VAL A C 1
ATOM 2155 O O . VAL A 1 273 ? -15.242 -10.896 -14.167 1.00 81.56 273 VAL A O 1
ATOM 2158 N N . ARG A 1 274 ? -17.232 -10.891 -13.146 1.00 79.88 274 ARG A N 1
ATOM 2159 C CA . ARG A 1 274 ? -16.730 -11.454 -11.881 1.00 79.88 274 ARG A CA 1
ATOM 2160 C C . ARG A 1 274 ? -16.455 -12.952 -11.943 1.00 79.88 274 ARG A C 1
ATOM 2162 O O . ARG A 1 274 ? -15.543 -13.414 -11.259 1.00 79.88 274 ARG A O 1
ATOM 2169 N N . TYR A 1 275 ? -17.201 -13.695 -12.754 1.00 85.44 275 TYR A N 1
ATOM 2170 C CA . TYR A 1 275 ? -17.063 -15.144 -12.891 1.00 85.44 275 TYR A CA 1
ATOM 2171 C C . TYR A 1 275 ? -15.614 -15.629 -13.131 1.00 85.44 275 TYR A C 1
ATOM 2173 O O . TYR A 1 275 ? -15.150 -16.473 -12.357 1.00 85.44 275 TYR A O 1
ATOM 2181 N N . PRO A 1 276 ? -14.840 -15.079 -14.093 1.00 84.19 276 PRO A N 1
ATOM 2182 C CA . PRO A 1 276 ? -13.454 -15.497 -14.303 1.00 84.19 276 PRO A CA 1
ATOM 2183 C C . PRO A 1 276 ? -12.554 -15.185 -13.103 1.00 84.19 276 PRO A C 1
ATOM 2185 O O . PRO A 1 276 ? -11.700 -16.000 -12.770 1.00 84.19 276 PRO A O 1
ATOM 2188 N N . SER A 1 277 ? -12.772 -14.069 -12.396 1.00 75.06 277 SER A N 1
ATOM 2189 C CA . SER A 1 277 ? -11.986 -13.746 -11.194 1.00 75.06 277 SER A CA 1
ATOM 2190 C C . SER A 1 277 ? -12.239 -14.732 -10.049 1.00 75.06 277 SER A C 1
ATOM 2192 O O . SER A 1 277 ? -11.293 -15.168 -9.396 1.00 75.06 277 SER A O 1
ATOM 2194 N N . SER A 1 278 ? -13.494 -15.157 -9.847 1.00 80.12 278 SER A N 1
ATOM 2195 C CA . SER A 1 278 ? -13.812 -16.201 -8.867 1.00 80.12 278 SER A CA 1
ATOM 2196 C C . SER A 1 278 ? -13.231 -17.554 -9.266 1.00 80.12 278 SER A C 1
ATOM 2198 O O . SER A 1 278 ? -12.705 -18.255 -8.409 1.00 80.12 278 SER A O 1
ATOM 2200 N N . LEU A 1 279 ? -13.256 -17.894 -10.558 1.00 84.38 279 LEU A N 1
ATOM 2201 C CA . LEU A 1 279 ? -12.646 -19.118 -11.079 1.00 84.38 279 LEU A CA 1
ATOM 2202 C C . LEU A 1 279 ? -11.133 -19.127 -10.860 1.00 84.38 279 LEU A C 1
ATOM 2204 O O . LEU A 1 279 ? -10.595 -20.121 -10.380 1.00 84.38 279 LEU A O 1
ATOM 2208 N N . LEU A 1 280 ? -10.465 -18.009 -11.150 1.00 79.94 280 LEU A N 1
ATOM 2209 C CA . LEU A 1 280 ? -9.033 -17.835 -10.924 1.00 79.94 280 LEU A CA 1
ATOM 2210 C C . LEU A 1 280 ? -8.693 -17.973 -9.434 1.00 79.94 280 LEU A C 1
ATOM 2212 O O . LEU A 1 280 ? -7.763 -18.693 -9.081 1.00 79.94 280 LEU A O 1
ATOM 2216 N N . ALA A 1 281 ? -9.466 -17.333 -8.551 1.00 75.94 281 ALA A N 1
ATOM 2217 C CA . ALA A 1 281 ? -9.268 -17.432 -7.108 1.00 75.94 281 ALA A CA 1
ATOM 2218 C C . ALA A 1 281 ? -9.468 -18.869 -6.599 1.00 75.94 281 ALA A C 1
ATOM 2220 O O . ALA A 1 281 ? -8.645 -19.365 -5.832 1.00 75.94 281 ALA A 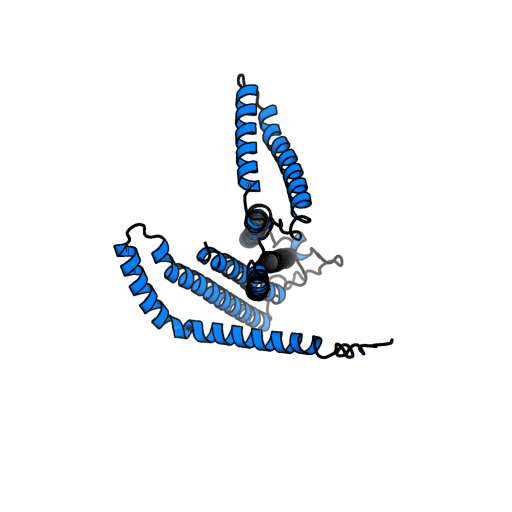O 1
ATOM 2221 N N . SER A 1 282 ? -10.512 -19.565 -7.062 1.00 82.06 282 SER A N 1
ATOM 2222 C CA . SER A 1 282 ? -10.740 -20.980 -6.747 1.00 82.06 282 SER A CA 1
ATOM 2223 C C . SER A 1 282 ? -9.622 -21.879 -7.277 1.00 82.06 282 SER A C 1
ATOM 2225 O O . SER A 1 282 ? -9.197 -22.798 -6.581 1.00 82.06 282 SER A O 1
ATOM 2227 N N . PHE A 1 283 ? -9.112 -21.605 -8.478 1.00 87.56 283 PHE A N 1
ATOM 2228 C CA . PHE A 1 283 ? -7.990 -22.335 -9.063 1.00 87.56 283 PHE A CA 1
ATOM 2229 C C . PHE A 1 283 ? -6.706 -22.146 -8.246 1.00 87.56 283 PHE A C 1
ATOM 2231 O O . PHE A 1 283 ? -6.067 -23.126 -7.870 1.00 87.56 283 PHE A O 1
ATOM 2238 N N . MET A 1 284 ? -6.373 -20.901 -7.894 1.00 77.19 284 MET A N 1
ATOM 2239 C CA . MET A 1 284 ? -5.225 -20.575 -7.043 1.00 77.19 284 MET A CA 1
ATOM 2240 C C . MET A 1 284 ? -5.351 -21.225 -5.664 1.00 77.19 284 MET A C 1
ATOM 2242 O O . MET A 1 284 ? -4.401 -21.843 -5.191 1.00 77.19 284 MET A O 1
ATOM 2246 N N . ALA A 1 285 ? -6.531 -21.157 -5.042 1.00 79.19 285 ALA A N 1
ATOM 2247 C CA . ALA A 1 285 ? -6.794 -21.807 -3.761 1.00 79.19 285 ALA A CA 1
ATOM 2248 C C . ALA A 1 285 ? -6.603 -23.328 -3.842 1.00 79.19 285 ALA A C 1
ATOM 2250 O O . ALA A 1 285 ? -6.011 -23.917 -2.940 1.00 79.19 285 ALA A O 1
ATOM 2251 N N . LYS A 1 286 ? -7.041 -23.963 -4.937 1.00 88.00 286 LYS A N 1
ATOM 2252 C CA . LYS A 1 286 ? -6.845 -25.400 -5.162 1.00 88.00 286 LYS A CA 1
ATOM 2253 C C . LYS A 1 286 ? -5.364 -25.750 -5.332 1.00 88.00 286 LYS A C 1
ATOM 2255 O O . LYS A 1 286 ? -4.904 -26.678 -4.680 1.00 88.00 286 LYS A O 1
ATOM 2260 N N . MET A 1 287 ? -4.618 -24.977 -6.126 1.00 83.19 287 MET A N 1
ATOM 2261 C CA . MET A 1 287 ? -3.169 -25.148 -6.328 1.00 83.19 287 MET A CA 1
ATOM 2262 C C . MET A 1 287 ? -2.368 -24.992 -5.023 1.00 83.19 287 MET A C 1
ATOM 2264 O O . MET A 1 287 ? -1.473 -25.787 -4.732 1.00 83.19 287 MET A O 1
ATOM 2268 N N . LEU A 1 288 ? -2.709 -23.991 -4.205 1.00 80.75 288 LEU A N 1
ATOM 2269 C CA . LEU A 1 288 ? -2.097 -23.770 -2.890 1.00 80.75 288 LEU A CA 1
ATOM 2270 C C . LEU A 1 288 ? -2.482 -24.869 -1.887 1.00 80.75 288 LEU A C 1
ATOM 2272 O O . LEU A 1 288 ? -1.627 -25.359 -1.150 1.00 80.75 288 LEU A O 1
ATOM 2276 N N . GLY A 1 289 ? -3.747 -25.298 -1.890 1.00 82.56 289 GLY A N 1
ATOM 2277 C CA . GLY A 1 289 ? -4.255 -26.360 -1.022 1.00 82.56 289 GLY A CA 1
ATOM 2278 C C . GLY A 1 289 ? -3.607 -27.717 -1.297 1.00 82.56 289 GLY A C 1
ATOM 2279 O O . GLY A 1 289 ? -3.202 -28.397 -0.357 1.00 82.56 289 GLY A O 1
ATOM 2280 N N . THR A 1 290 ? -3.403 -28.078 -2.568 1.00 78.88 290 THR A N 1
ATOM 2281 C CA . THR A 1 290 ? -2.677 -29.308 -2.936 1.00 78.88 290 THR A CA 1
ATOM 2282 C C . THR A 1 290 ? -1.229 -29.311 -2.450 1.00 78.88 290 THR A C 1
ATOM 2284 O O . THR A 1 290 ? -0.678 -30.373 -2.172 1.00 78.88 290 THR A O 1
ATOM 2287 N N . HIS A 1 291 ? -0.616 -28.135 -2.298 1.00 70.25 291 HIS A N 1
ATOM 2288 C CA . HIS A 1 291 ? 0.737 -28.020 -1.761 1.00 70.25 291 HIS A CA 1
ATOM 2289 C C . HIS A 1 291 ? 0.798 -28.115 -0.231 1.00 70.25 291 HIS A C 1
ATOM 2291 O O . HIS A 1 291 ? 1.793 -28.613 0.289 1.00 70.25 291 HIS A O 1
ATOM 2297 N N . MET A 1 292 ? -0.239 -27.673 0.491 1.00 67.38 292 MET A N 1
ATOM 2298 C CA . MET A 1 292 ? -0.285 -27.795 1.955 1.00 67.38 292 MET A CA 1
ATOM 2299 C C . MET A 1 292 ? -0.785 -29.159 2.445 1.00 67.38 292 MET A C 1
ATOM 2301 O O . MET A 1 292 ? -0.288 -29.634 3.462 1.00 67.38 292 MET A O 1
ATOM 2305 N N . GLY A 1 293 ? -1.709 -29.811 1.728 1.00 57.81 293 GLY A N 1
ATOM 2306 C CA . GLY A 1 293 ? -2.235 -31.130 2.113 1.00 57.81 293 GLY A CA 1
ATOM 2307 C C . GLY A 1 293 ? -1.163 -32.221 2.167 1.00 57.81 293 GLY A C 1
ATOM 2308 O O . GLY A 1 293 ? -1.213 -33.093 3.020 1.00 57.81 293 GLY A O 1
ATOM 2309 N N . ARG A 1 294 ? -0.110 -32.108 1.348 1.00 58.72 294 ARG A N 1
ATOM 2310 C CA . ARG A 1 294 ? 0.998 -33.075 1.321 1.00 58.72 294 ARG A CA 1
ATOM 2311 C C . ARG A 1 294 ? 1.909 -33.041 2.555 1.00 58.72 294 ARG A C 1
ATOM 2313 O O . ARG A 1 294 ? 2.844 -33.821 2.615 1.00 58.72 294 ARG A O 1
ATOM 2320 N N . ARG A 1 295 ? 1.708 -32.107 3.492 1.00 56.69 295 ARG A N 1
ATOM 2321 C CA . ARG A 1 295 ? 2.578 -31.940 4.669 1.00 56.69 295 ARG A CA 1
ATOM 2322 C C . ARG A 1 295 ? 1.981 -32.476 5.972 1.00 56.69 295 ARG A C 1
ATOM 2324 O O . ARG A 1 295 ? 2.659 -32.383 6.983 1.00 56.69 295 ARG A O 1
ATOM 2331 N N . TYR A 1 296 ? 0.736 -32.961 5.957 1.00 56.34 296 TYR A N 1
ATOM 2332 C CA . TYR A 1 296 ? 0.033 -33.438 7.158 1.00 56.34 296 TYR A CA 1
ATOM 2333 C C . TYR A 1 296 ? -0.144 -34.963 7.208 1.00 56.34 296 TYR A C 1
ATOM 2335 O O . TYR A 1 296 ? -0.418 -35.492 8.277 1.00 56.34 296 TYR A O 1
ATOM 2343 N N . ASP A 1 297 ? 0.047 -35.667 6.088 1.00 61.06 297 ASP A N 1
ATOM 2344 C CA . ASP A 1 297 ? -0.117 -37.129 6.019 1.00 61.06 297 ASP A CA 1
ATOM 2345 C C . ASP A 1 297 ? 1.147 -37.919 6.429 1.00 61.06 297 ASP A C 1
ATOM 2347 O O . ASP A 1 297 ? 1.115 -39.145 6.439 1.00 61.06 297 ASP A O 1
ATOM 2351 N N . ASP A 1 298 ? 2.248 -37.244 6.787 1.00 65.38 298 ASP A N 1
ATOM 2352 C CA . ASP A 1 298 ? 3.498 -37.894 7.225 1.00 65.38 298 ASP A CA 1
ATOM 2353 C C . ASP A 1 298 ? 3.663 -37.954 8.756 1.00 65.38 298 ASP A C 1
ATOM 2355 O O . ASP A 1 298 ? 4.676 -38.466 9.238 1.00 65.38 298 ASP A O 1
ATOM 2359 N N . ASP A 1 299 ? 2.699 -37.460 9.542 1.00 62.12 299 ASP A N 1
ATOM 2360 C CA . ASP A 1 299 ? 2.741 -37.651 10.992 1.00 62.12 299 ASP A CA 1
ATOM 2361 C C . ASP A 1 299 ? 2.197 -39.051 11.330 1.00 62.12 299 ASP A C 1
ATOM 2363 O O . ASP A 1 299 ? 1.015 -39.323 11.100 1.00 62.12 299 ASP A O 1
ATOM 2367 N N . PRO A 1 300 ? 3.034 -39.968 11.858 1.00 68.44 300 PRO A N 1
ATOM 2368 C CA . PRO A 1 300 ? 2.599 -41.310 12.203 1.00 68.44 300 PRO A CA 1
ATOM 2369 C C . PRO A 1 300 ? 1.492 -41.227 13.250 1.00 68.44 300 PRO A C 1
ATOM 2371 O O . PRO A 1 300 ? 1.651 -40.611 14.307 1.00 68.44 300 PRO A O 1
ATOM 2374 N N . GLU A 1 301 ? 0.367 -41.859 12.926 1.00 67.44 301 GLU A N 1
ATOM 2375 C CA . GLU A 1 301 ? -0.796 -41.997 13.790 1.00 67.44 301 GLU A CA 1
ATOM 2376 C C . GLU A 1 301 ? -0.333 -42.415 15.203 1.00 67.44 301 GLU A C 1
ATOM 2378 O O . GLU A 1 301 ? 0.367 -43.426 15.346 1.00 67.44 301 GLU A O 1
ATOM 2383 N N . PRO A 1 302 ? -0.628 -41.630 16.258 1.00 63.69 302 PRO A N 1
ATOM 2384 C CA . PRO A 1 302 ? -0.201 -41.975 17.602 1.00 63.69 302 PRO A CA 1
ATOM 2385 C C . PRO A 1 302 ? -0.853 -43.299 17.995 1.00 63.69 302 PRO A C 1
ATOM 2387 O O . PRO A 1 302 ? -2.074 -43.397 18.113 1.00 63.69 302 PRO A O 1
ATOM 2390 N N . SER A 1 303 ? 0.003 -44.307 18.175 1.00 66.44 303 SER A N 1
ATOM 2391 C CA . SER A 1 303 ? -0.356 -45.661 18.587 1.00 66.44 303 SER A CA 1
ATOM 2392 C C . SER A 1 303 ? -1.394 -45.631 19.717 1.00 66.44 303 SER A C 1
ATOM 2394 O O . SER A 1 303 ? -1.197 -44.901 20.699 1.00 66.44 303 SER A O 1
ATOM 2396 N N . PRO A 1 304 ? -2.502 -46.387 19.602 1.00 65.81 304 PRO A N 1
ATOM 2397 C CA . PRO A 1 304 ? -3.536 -46.413 20.621 1.00 65.81 304 PRO A CA 1
ATOM 2398 C C . PRO A 1 304 ? -2.925 -46.859 21.950 1.00 65.81 304 PRO A C 1
ATOM 2400 O O . PRO A 1 304 ? -2.387 -47.959 22.074 1.00 65.81 304 PRO A O 1
ATOM 2403 N N . TYR A 1 305 ? -3.006 -45.973 22.944 1.00 55.69 305 TYR A N 1
ATOM 2404 C CA . TYR A 1 305 ? -2.626 -46.249 24.323 1.00 55.69 305 TYR A CA 1
ATOM 2405 C C . TYR A 1 305 ? -3.290 -47.549 24.789 1.00 55.69 305 TYR A C 1
ATOM 2407 O O . TYR A 1 305 ? -4.510 -47.625 24.960 1.00 55.69 305 TYR A O 1
ATOM 2415 N N . VAL A 1 306 ? -2.457 -48.565 25.014 1.00 56.91 306 VAL A N 1
ATOM 2416 C CA . VAL A 1 306 ? -2.813 -49.789 25.724 1.00 56.91 306 VAL A CA 1
ATOM 2417 C C . VAL A 1 306 ? -3.253 -49.375 27.123 1.00 56.91 306 VAL A C 1
ATOM 2419 O O . VAL A 1 306 ? -2.466 -48.887 27.931 1.00 56.91 306 VAL A O 1
ATOM 2422 N N . SER A 1 307 ? -4.549 -49.522 27.382 1.00 54.25 307 SER A N 1
ATOM 2423 C CA . SER A 1 307 ? -5.127 -49.363 28.711 1.00 54.25 307 SER A CA 1
ATOM 2424 C C . SER A 1 307 ? -4.707 -50.576 29.531 1.00 54.25 307 SER A C 1
ATOM 2426 O O . SER A 1 307 ? -5.349 -51.621 29.477 1.00 54.25 307 SER A O 1
ATOM 2428 N N . GLN A 1 308 ? -3.579 -50.456 30.224 1.00 53.53 308 GLN A N 1
ATOM 2429 C CA . GLN A 1 308 ? -3.093 -51.475 31.139 1.00 53.53 308 GLN A CA 1
ATOM 2430 C C . GLN A 1 308 ? -3.912 -51.393 32.432 1.00 53.53 308 GLN A C 1
ATOM 2432 O O . GLN A 1 308 ? -3.692 -50.537 33.286 1.00 53.53 308 GLN A O 1
ATOM 2437 N N . SER A 1 309 ? -4.937 -52.239 32.508 1.00 60.81 309 SER A N 1
ATOM 2438 C CA . SER A 1 309 ? -5.680 -52.544 33.723 1.00 60.81 309 SER A CA 1
ATOM 2439 C C . SER A 1 309 ? -4.952 -53.662 34.467 1.00 60.81 309 SER A C 1
ATOM 2441 O O . SER A 1 309 ? -5.110 -54.823 34.098 1.00 60.81 309 SER A O 1
ATOM 2443 N N . ASP A 1 310 ? -4.186 -53.317 35.498 1.00 56.31 310 ASP A N 1
ATOM 2444 C CA . ASP A 1 310 ? -3.634 -54.289 36.441 1.00 56.31 310 ASP A CA 1
ATOM 2445 C C . ASP A 1 310 ? -4.143 -53.980 37.862 1.00 56.31 310 ASP A C 1
ATOM 2447 O O . ASP A 1 310 ? -3.960 -52.869 38.357 1.00 56.31 310 ASP A O 1
ATOM 2451 N N . ALA A 1 311 ? -4.828 -54.998 38.404 1.00 53.91 311 ALA A N 1
ATOM 2452 C CA . ALA A 1 311 ? -5.048 -55.434 39.795 1.00 53.91 311 ALA A CA 1
ATOM 2453 C C . ALA A 1 311 ? -5.233 -54.408 40.931 1.00 53.91 311 ALA A C 1
ATOM 2455 O O . ALA A 1 311 ? -4.257 -53.732 41.323 1.00 53.91 311 ALA A O 1
#

Sequence (311 aa):
MAANSGKSCVQSSSSASTSAGAFVLSYNTPTVGLGCRTGGYLIFFVVALVLLLAEIAVWWGTSPLRKHEQFHERLEQYTRRLASRHHRPKHTSLPGLASPKSTLSYMLGMIESAVTQLAMFPLRILPSKSKKKKLEATRARLKDHFATLQNLTTRNWLQRAFFTPLECFNMAWACYLIFAQTIGAFNNCACMTSTWAGVGGYLDFTQFNIANGSLVEKYWIQGTAITCVVMGLGMGYIVLEWLMQAHLSTEDYNDAMAGLRHVRRFRRFTYWVRYPSSLLASFMAKMLGTHMGRRYDDDPEPSPYVSQSDA

Organism: Phaeosphaeria nodorum (strain SN15 / ATCC MYA-4574 / FGSC 10173) (NCBI:txid321614)

pLDDT: mean 77.76, std 14.14, range [38.62, 96.0]

Radius of gyration: 28.66 Å; chains: 1; bounding box: 68×91×73 Å